Protein AF-A0AAV0XDH0-F1 (afdb_monomer_lite)

Radius of gyration: 26.68 Å; chains: 1; bounding box: 101×40×75 Å

pLDDT: mean 77.99, std 16.06, range [34.03, 97.75]

Secondary structure (DSSP, 8-state):
-----------------------PPPPPPPPP---HHHHHHH-TTEE----SSS-HHHHHHHHHHTTT-SEETTEE--HHHHHHHHTT-HHHHHHHHHHHHHSSS--TT---HHHHHHHHHHHT-EEEEEETTTTTEEEEE----SSEEEEEEETTEEEEES-HHHHTT-SEEETTTTEEESSGGG--------B-TTTSSBPPPTT----EEETTTTEEESSHHHHHHTHHHHHHEEE-TTT--EEES-SSGGG---TTEEE-TTT--EEETTT-----PPPPP-

Organism: NCBI:txid13131

Structure (mmCIF, N/CA/C/O backbone):
data_AF-A0AAV0XDH0-F1
#
_entry.id   AF-A0AAV0XDH0-F1
#
loop_
_atom_site.group_PDB
_atom_site.id
_atom_site.type_symbol
_atom_site.label_atom_id
_atom_site.label_alt_id
_atom_site.label_comp_id
_atom_site.label_asym_id
_atom_site.label_entity_id
_atom_site.label_seq_id
_atom_site.pdbx_PDB_ins_code
_atom_site.Cartn_x
_atom_site.Cartn_y
_atom_site.Cartn_z
_atom_site.occupancy
_atom_site.B_iso_or_equiv
_atom_site.auth_seq_id
_atom_site.auth_comp_id
_atom_site.auth_asym_id
_atom_site.auth_atom_id
_atom_site.pdbx_PDB_model_num
ATOM 1 N N . MET A 1 1 ? 78.993 9.633 46.809 1.00 39.56 1 MET A N 1
ATOM 2 C CA . MET A 1 1 ? 78.523 8.856 45.642 1.00 39.56 1 MET A CA 1
ATOM 3 C C . MET A 1 1 ? 77.200 9.447 45.185 1.00 39.56 1 MET A C 1
ATOM 5 O O . MET A 1 1 ? 76.215 9.326 45.898 1.00 39.56 1 MET A O 1
ATOM 9 N N . ARG A 1 2 ? 77.213 10.213 44.088 1.00 34.03 2 ARG A N 1
ATOM 10 C CA . ARG A 1 2 ? 76.028 10.879 43.530 1.00 34.03 2 ARG A CA 1
ATOM 11 C C . ARG A 1 2 ? 75.462 10.011 42.411 1.00 34.03 2 ARG A C 1
ATOM 13 O O . ARG A 1 2 ? 76.189 9.672 41.485 1.00 34.03 2 ARG A O 1
ATOM 20 N N . PHE A 1 3 ? 74.183 9.677 42.525 1.00 36.38 3 PHE A N 1
ATOM 21 C CA . PHE A 1 3 ? 73.381 9.106 41.452 1.00 36.38 3 PHE A CA 1
ATOM 22 C C . PHE A 1 3 ? 73.213 10.144 40.333 1.00 36.38 3 PHE A C 1
ATOM 24 O O . PHE A 1 3 ? 72.844 11.286 40.608 1.00 36.38 3 PHE A O 1
ATOM 31 N N . GLN A 1 4 ? 73.442 9.746 39.083 1.00 40.94 4 GLN A N 1
ATOM 32 C CA . GLN A 1 4 ? 72.864 10.413 37.918 1.00 40.94 4 GLN A CA 1
ATOM 33 C C . GLN A 1 4 ? 72.043 9.386 37.141 1.00 40.94 4 GLN A C 1
ATOM 35 O O . GLN A 1 4 ? 72.576 8.444 36.562 1.00 40.94 4 GLN A O 1
ATOM 40 N N . ASN A 1 5 ? 70.727 9.583 37.194 1.00 43.72 5 ASN A N 1
ATOM 41 C CA . ASN A 1 5 ? 69.730 8.923 36.365 1.00 43.72 5 ASN A CA 1
ATOM 42 C C . ASN A 1 5 ? 69.920 9.360 34.908 1.00 43.72 5 ASN A C 1
ATOM 44 O O . ASN A 1 5 ? 69.739 10.539 34.604 1.00 43.72 5 ASN A O 1
ATOM 48 N N . SER A 1 6 ? 70.203 8.426 34.002 1.00 45.78 6 SER A N 1
ATOM 49 C CA . SER A 1 6 ? 69.940 8.631 32.578 1.00 45.78 6 SER A CA 1
ATOM 50 C C . SER A 1 6 ? 68.523 8.145 32.260 1.00 45.78 6 SER A C 1
ATOM 52 O O . SER A 1 6 ? 68.215 6.956 32.257 1.00 45.78 6 SER A O 1
ATOM 54 N N . LEU A 1 7 ? 67.633 9.109 32.030 1.00 45.97 7 LEU A N 1
ATOM 55 C CA . LEU A 1 7 ? 66.308 8.906 31.453 1.00 45.97 7 LEU A CA 1
ATOM 56 C C . LEU A 1 7 ? 66.468 8.481 29.988 1.00 45.97 7 LEU A C 1
ATOM 58 O O . LEU A 1 7 ? 66.759 9.313 29.131 1.00 45.97 7 LEU A O 1
ATOM 62 N N . PHE A 1 8 ? 66.257 7.200 29.689 1.00 46.69 8 PHE A N 1
ATOM 63 C CA . PHE A 1 8 ? 65.980 6.759 28.323 1.00 46.69 8 PHE A CA 1
ATOM 64 C C . PHE A 1 8 ? 64.504 7.037 28.021 1.00 46.69 8 PHE A C 1
ATOM 66 O O . PHE A 1 8 ? 63.620 6.268 28.391 1.00 46.69 8 PHE A O 1
ATOM 73 N N . LEU A 1 9 ? 64.233 8.172 27.376 1.00 49.47 9 LEU A N 1
ATOM 74 C CA . LEU A 1 9 ? 62.962 8.418 26.698 1.00 49.47 9 LEU A CA 1
ATOM 75 C C . LEU A 1 9 ? 63.011 7.691 25.346 1.00 49.47 9 LEU A C 1
ATOM 77 O O . LEU A 1 9 ? 63.861 8.044 24.524 1.00 49.47 9 LEU A O 1
ATOM 81 N N . PRO A 1 10 ? 62.148 6.694 25.080 1.00 53.69 10 PRO A N 1
ATOM 82 C CA . PRO A 1 10 ? 62.082 6.100 23.757 1.00 53.69 10 PRO A CA 1
ATOM 83 C C . PRO A 1 10 ? 61.550 7.156 22.789 1.00 53.69 10 PRO A C 1
ATOM 85 O O . PRO A 1 10 ? 60.436 7.665 22.915 1.00 53.69 10 PRO A O 1
ATOM 88 N N . THR A 1 11 ? 62.396 7.521 21.838 1.00 56.41 11 THR A N 1
ATOM 89 C CA . THR A 1 11 ? 62.061 8.385 20.717 1.00 56.41 11 THR A CA 1
ATOM 90 C C . THR A 1 11 ? 61.070 7.612 19.849 1.00 56.41 11 THR A C 1
ATOM 92 O O . THR A 1 11 ? 61.404 6.548 19.334 1.00 56.41 11 THR A O 1
ATOM 95 N N . ILE A 1 12 ? 59.833 8.095 19.717 1.00 62.38 12 ILE A N 1
ATOM 96 C CA . ILE A 1 12 ? 58.839 7.491 18.819 1.00 62.38 12 ILE A CA 1
ATOM 97 C C . ILE A 1 12 ? 59.240 7.878 17.388 1.00 62.38 12 ILE A C 1
ATOM 99 O O . ILE A 1 12 ? 58.697 8.818 16.815 1.00 62.38 12 ILE A O 1
ATOM 103 N N . THR A 1 13 ? 60.267 7.229 16.838 1.00 60.78 13 THR A N 1
ATOM 104 C CA . THR A 1 13 ? 60.806 7.550 15.505 1.00 60.78 13 THR A CA 1
ATOM 105 C C . THR A 1 13 ? 60.025 6.902 14.375 1.00 60.78 13 THR A C 1
ATOM 107 O O . THR A 1 13 ? 60.167 7.322 13.234 1.00 60.78 13 THR A O 1
ATOM 110 N N . GLU A 1 14 ? 59.156 5.935 14.669 1.00 61.59 14 GLU A N 1
ATOM 111 C CA . GLU A 1 14 ? 58.335 5.285 13.653 1.00 61.59 14 GLU A CA 1
ATOM 112 C C . GLU A 1 14 ? 56.911 5.094 14.166 1.00 61.59 14 GLU A C 1
ATOM 114 O O . GLU A 1 14 ? 56.600 4.183 14.930 1.00 61.59 14 GLU A O 1
ATOM 119 N N . THR A 1 15 ? 56.021 5.990 13.740 1.00 55.53 15 THR A N 1
ATOM 120 C CA . THR A 1 15 ? 54.577 5.788 13.865 1.00 55.53 15 THR A CA 1
ATOM 121 C C . THR A 1 15 ? 54.060 5.315 12.517 1.00 55.53 15 THR A C 1
ATOM 123 O O . THR A 1 15 ? 54.090 6.056 11.536 1.00 55.53 15 THR A O 1
ATOM 126 N N . THR A 1 16 ? 53.591 4.071 12.461 1.00 59.06 16 THR A N 1
ATOM 127 C CA . THR A 1 16 ? 52.990 3.516 11.246 1.00 59.06 16 THR A CA 1
ATOM 128 C C . THR A 1 16 ? 51.489 3.788 11.276 1.00 59.06 16 THR A C 1
ATOM 130 O O . THR A 1 16 ? 50.781 3.264 12.134 1.00 59.06 16 THR A O 1
ATOM 133 N N . PHE A 1 17 ? 50.987 4.606 10.352 1.00 54.91 17 PHE A N 1
ATOM 134 C CA . PHE A 1 17 ? 49.551 4.850 10.207 1.00 54.91 17 PHE A CA 1
ATOM 135 C C . PHE A 1 17 ? 48.956 3.852 9.214 1.00 54.91 17 PHE A C 1
ATOM 137 O O . PHE A 1 17 ? 49.324 3.841 8.041 1.00 54.91 17 PHE A O 1
ATOM 144 N N . GLN A 1 18 ? 48.003 3.036 9.663 1.00 52.53 18 GLN A N 1
ATOM 145 C CA . GLN A 1 18 ? 47.165 2.252 8.759 1.00 52.53 18 GLN A CA 1
ATOM 146 C C . GLN A 1 18 ? 45.935 3.073 8.379 1.00 52.53 18 GLN A C 1
ATOM 148 O O . GLN A 1 18 ? 45.015 3.254 9.174 1.00 52.53 18 GLN A O 1
ATOM 153 N N . VAL A 1 19 ? 45.926 3.586 7.150 1.00 52.22 19 VAL A N 1
ATOM 154 C CA . VAL A 1 19 ? 44.781 4.309 6.591 1.00 52.22 19 VAL A CA 1
ATOM 155 C C . VAL A 1 19 ? 43.964 3.341 5.747 1.00 52.22 19 VAL A C 1
ATOM 157 O O . VAL A 1 19 ? 44.393 2.918 4.676 1.00 52.22 19 VAL A O 1
ATOM 160 N N . GLN A 1 20 ? 42.767 3.000 6.219 1.00 48.69 20 GLN A N 1
ATOM 161 C CA . GLN A 1 20 ? 41.808 2.217 5.448 1.00 48.69 20 GLN A CA 1
ATOM 162 C C . GLN A 1 20 ? 40.814 3.157 4.764 1.00 48.69 20 GLN A C 1
ATOM 164 O O . GLN A 1 20 ? 39.951 3.757 5.404 1.00 48.69 20 GLN A O 1
ATOM 169 N N . ILE A 1 21 ? 40.931 3.290 3.444 1.00 49.12 21 ILE A N 1
ATOM 170 C CA . ILE A 1 21 ? 39.983 4.065 2.642 1.00 49.12 21 ILE A CA 1
ATOM 171 C C . ILE A 1 21 ? 38.806 3.153 2.302 1.00 49.12 21 ILE A C 1
ATOM 173 O O . ILE A 1 21 ? 38.932 2.224 1.506 1.00 49.12 21 ILE A O 1
ATOM 177 N N . VAL A 1 22 ? 37.651 3.417 2.908 1.00 42.72 22 VAL A N 1
ATOM 178 C CA . VAL A 1 22 ? 36.411 2.688 2.629 1.00 42.72 22 VAL A CA 1
ATOM 179 C C . VAL A 1 22 ? 35.532 3.560 1.740 1.00 42.72 22 VAL A C 1
ATOM 181 O O . VAL A 1 22 ? 35.192 4.685 2.106 1.00 42.72 22 VAL A O 1
ATOM 184 N N . ASN A 1 23 ? 35.137 3.054 0.571 1.00 41.66 23 ASN A N 1
ATOM 185 C CA . ASN A 1 23 ? 34.110 3.719 -0.223 1.00 41.66 23 ASN A CA 1
ATOM 186 C C . ASN A 1 23 ? 32.776 3.601 0.510 1.00 41.66 23 ASN A C 1
ATOM 188 O O . ASN A 1 23 ? 32.171 2.531 0.565 1.00 41.66 23 ASN A O 1
ATOM 192 N N . ILE A 1 24 ? 32.303 4.718 1.055 1.00 46.69 24 ILE A N 1
ATOM 193 C CA . ILE A 1 24 ? 30.947 4.806 1.582 1.00 46.69 24 ILE A CA 1
ATOM 194 C C . ILE A 1 24 ? 30.004 4.646 0.380 1.00 46.69 24 ILE A C 1
ATOM 196 O O . ILE A 1 24 ? 30.089 5.445 -0.561 1.00 46.69 24 ILE A O 1
ATOM 200 N N . PRO A 1 25 ? 29.119 3.632 0.359 1.00 44.62 25 PRO A N 1
ATOM 201 C CA . PRO A 1 25 ? 28.210 3.440 -0.758 1.00 44.62 25 PRO A CA 1
ATOM 202 C C . PRO A 1 25 ? 27.365 4.703 -0.929 1.00 44.62 25 PRO A C 1
ATOM 204 O O . PRO A 1 25 ? 26.623 5.104 -0.030 1.00 44.62 25 PRO A O 1
ATOM 207 N N . ARG A 1 26 ? 27.473 5.349 -2.096 1.00 44.31 26 ARG A N 1
ATOM 208 C CA . ARG A 1 26 ? 26.588 6.465 -2.440 1.00 44.31 26 ARG A CA 1
ATOM 209 C C . ARG A 1 26 ? 25.152 5.945 -2.447 1.00 44.31 26 ARG A C 1
ATOM 211 O O . ARG A 1 26 ? 24.855 4.920 -3.062 1.00 44.31 26 ARG A O 1
ATOM 218 N N . GLY A 1 27 ? 24.261 6.647 -1.747 1.00 44.25 27 GLY A N 1
ATOM 219 C CA . GLY A 1 27 ? 22.847 6.287 -1.676 1.00 44.25 27 GLY A CA 1
ATOM 220 C C . GLY A 1 27 ? 22.253 6.089 -3.073 1.00 44.25 27 GLY A C 1
ATOM 221 O O . GLY A 1 27 ? 22.392 6.940 -3.948 1.00 44.25 27 GLY A O 1
ATOM 222 N N . SER A 1 28 ? 21.604 4.946 -3.302 1.00 50.69 28 SER A N 1
ATOM 223 C CA . SER A 1 28 ? 21.024 4.625 -4.608 1.00 50.69 28 SER A CA 1
ATOM 224 C C . SER A 1 28 ? 19.721 5.383 -4.856 1.00 50.69 28 SER A C 1
ATOM 226 O O . SER A 1 28 ? 18.923 5.564 -3.933 1.00 50.69 28 SER A O 1
ATOM 228 N N . LYS A 1 29 ? 19.424 5.680 -6.124 1.00 55.97 29 LYS A N 1
ATOM 229 C CA . LYS A 1 29 ? 18.089 6.111 -6.560 1.00 55.97 29 LYS A CA 1
ATOM 230 C C . LYS A 1 29 ? 17.031 5.051 -6.205 1.00 55.97 29 LYS A C 1
ATOM 232 O O . LYS A 1 29 ? 17.317 3.853 -6.209 1.00 55.97 29 LYS A O 1
ATOM 237 N N . GLY A 1 30 ? 15.810 5.481 -5.878 1.00 56.81 30 GLY A N 1
ATOM 238 C CA . GLY A 1 30 ? 14.705 4.563 -5.593 1.00 56.81 30 GLY A CA 1
ATOM 239 C C . GLY A 1 30 ? 14.389 3.670 -6.799 1.00 56.81 30 GLY A C 1
ATOM 240 O O . GLY A 1 30 ? 14.237 4.165 -7.909 1.00 56.81 30 GLY A O 1
ATOM 241 N N . ASN A 1 31 ? 14.278 2.356 -6.594 1.00 59.53 31 ASN A N 1
ATOM 242 C CA . ASN A 1 31 ? 13.872 1.420 -7.651 1.00 59.53 31 ASN A CA 1
ATOM 243 C C . ASN A 1 31 ? 12.349 1.310 -7.730 1.00 59.53 31 ASN A C 1
ATOM 245 O O . ASN A 1 31 ? 11.682 1.439 -6.709 1.00 59.53 31 ASN A O 1
ATOM 249 N N . LYS A 1 32 ? 11.789 0.986 -8.894 1.00 61.44 32 LYS A N 1
ATOM 250 C CA . LYS A 1 32 ? 10.397 0.514 -8.985 1.00 61.44 32 LYS A CA 1
ATOM 251 C C . LYS A 1 32 ? 10.263 -0.866 -8.332 1.00 61.44 32 LYS A C 1
ATOM 253 O O . LYS A 1 32 ? 11.239 -1.609 -8.298 1.00 61.44 32 LYS A O 1
ATOM 258 N N . ILE A 1 33 ? 9.069 -1.204 -7.844 1.00 62.44 33 ILE A N 1
ATOM 259 C CA . ILE A 1 33 ? 8.733 -2.586 -7.467 1.00 62.44 33 ILE A CA 1
ATOM 260 C C . ILE A 1 33 ? 8.620 -3.392 -8.761 1.00 62.44 33 ILE A C 1
ATOM 262 O O . ILE A 1 33 ? 7.718 -3.155 -9.564 1.00 62.44 33 ILE A O 1
ATOM 266 N N . LEU A 1 34 ? 9.584 -4.278 -8.988 1.00 53.28 34 LEU A N 1
ATOM 267 C CA . LEU A 1 34 ? 9.706 -5.119 -10.177 1.00 53.28 34 LEU A CA 1
ATOM 268 C C . LEU A 1 34 ? 9.470 -6.596 -9.849 1.00 53.28 34 LEU A C 1
ATOM 270 O O . LEU A 1 34 ? 8.939 -7.311 -10.694 1.00 53.28 34 LEU A O 1
ATOM 274 N N . ASN A 1 35 ? 9.845 -7.042 -8.648 1.00 56.25 35 ASN 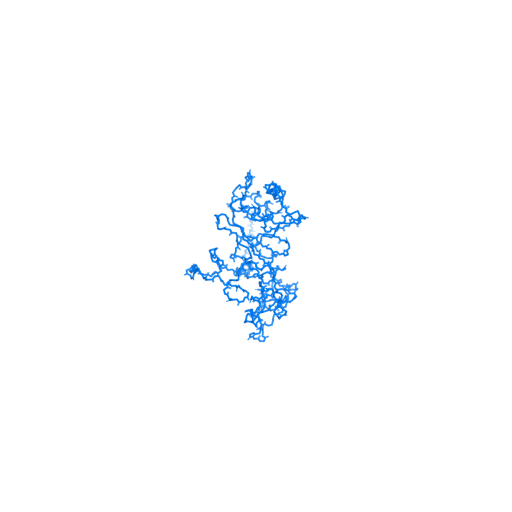A N 1
ATOM 275 C CA . ASN A 1 35 ? 9.579 -8.380 -8.133 1.00 56.25 35 ASN A CA 1
ATOM 276 C C . ASN A 1 35 ? 8.902 -8.261 -6.769 1.00 56.25 35 ASN A C 1
ATOM 278 O O . ASN A 1 35 ? 9.556 -7.991 -5.769 1.00 56.25 35 ASN A O 1
ATOM 282 N N . LEU A 1 36 ? 7.594 -8.494 -6.733 1.00 57.56 36 LEU A N 1
ATOM 283 C CA . LEU A 1 36 ? 6.777 -8.384 -5.530 1.00 57.56 36 LEU A CA 1
ATOM 284 C C . LEU A 1 36 ? 7.331 -9.176 -4.340 1.00 57.56 36 LEU A C 1
ATOM 286 O O . LEU A 1 36 ? 7.456 -8.624 -3.250 1.00 57.56 36 LEU A O 1
ATOM 290 N N . ALA A 1 37 ? 7.698 -10.441 -4.573 1.00 53.88 37 ALA A N 1
ATOM 291 C CA . ALA A 1 37 ? 8.115 -11.380 -3.536 1.00 53.88 37 ALA A CA 1
ATOM 292 C C . ALA A 1 37 ? 9.412 -10.948 -2.839 1.00 53.88 37 ALA A C 1
ATOM 294 O O . ALA A 1 37 ? 9.573 -11.179 -1.649 1.00 53.88 37 ALA A O 1
ATOM 295 N N . ASN A 1 38 ? 10.307 -10.257 -3.549 1.00 56.44 38 ASN A N 1
ATOM 296 C CA . ASN A 1 38 ? 11.582 -9.797 -2.992 1.00 56.44 38 ASN A CA 1
ATOM 297 C C . ASN A 1 38 ? 11.556 -8.306 -2.610 1.00 56.44 38 ASN A C 1
ATOM 299 O O . ASN A 1 38 ? 12.141 -7.889 -1.607 1.00 56.44 38 ASN A O 1
ATOM 303 N N . ASP A 1 39 ? 10.863 -7.478 -3.390 1.00 63.12 39 ASP A N 1
ATOM 304 C CA . ASP A 1 39 ? 10.872 -6.026 -3.228 1.00 63.12 39 ASP A CA 1
ATOM 305 C C . ASP A 1 39 ? 9.997 -5.580 -2.057 1.00 63.12 39 ASP A C 1
ATOM 307 O O . ASP A 1 39 ? 10.362 -4.617 -1.389 1.00 63.12 39 ASP A O 1
ATOM 311 N N . ILE A 1 40 ? 8.912 -6.296 -1.729 1.00 62.44 40 ILE A N 1
ATOM 312 C CA . ILE A 1 40 ? 8.110 -6.029 -0.519 1.00 62.44 40 ILE A CA 1
ATOM 313 C C . ILE A 1 40 ? 8.990 -6.070 0.745 1.00 62.44 40 ILE A C 1
ATOM 315 O O . ILE A 1 40 ? 8.790 -5.283 1.667 1.00 62.44 40 ILE A O 1
ATOM 319 N N . HIS A 1 41 ? 9.979 -6.970 0.800 1.00 62.09 41 HIS A N 1
ATOM 320 C CA . HIS A 1 41 ? 10.852 -7.134 1.970 1.00 62.09 41 HIS A CA 1
ATOM 321 C C . HIS A 1 41 ? 11.934 -6.053 2.066 1.00 62.09 41 HIS A C 1
ATOM 323 O O . HIS A 1 41 ? 12.437 -5.780 3.151 1.00 62.09 41 HIS A O 1
ATOM 329 N N . THR A 1 42 ? 12.282 -5.414 0.949 1.00 64.56 42 THR A N 1
ATOM 330 C CA . THR A 1 42 ? 13.375 -4.430 0.882 1.00 64.56 42 THR A CA 1
ATOM 331 C C . THR A 1 42 ? 12.873 -2.990 0.716 1.00 64.56 42 THR A C 1
ATOM 333 O O . THR A 1 42 ? 13.605 -2.022 0.955 1.00 64.56 42 THR A O 1
ATOM 336 N N . LYS A 1 43 ? 11.599 -2.807 0.350 1.00 75.31 43 LYS A N 1
ATOM 337 C CA . LYS A 1 43 ? 10.950 -1.507 0.175 1.00 75.31 43 LYS A CA 1
ATOM 338 C C . LYS A 1 43 ? 10.638 -0.848 1.510 1.00 75.31 43 LYS A C 1
ATOM 340 O O . LYS A 1 43 ? 9.580 -1.036 2.091 1.00 75.31 43 LYS A O 1
ATOM 345 N N . ARG A 1 44 ? 11.489 0.101 1.903 1.00 83.69 44 ARG A N 1
ATOM 346 C CA . ARG A 1 44 ? 11.229 0.984 3.057 1.00 83.69 44 ARG A CA 1
ATOM 347 C C . ARG A 1 44 ? 9.934 1.799 2.947 1.00 83.69 44 ARG A C 1
ATOM 349 O O . ARG A 1 44 ? 9.484 2.318 3.962 1.00 83.69 44 ARG A O 1
ATOM 356 N N . SER A 1 45 ? 9.379 1.983 1.747 1.00 89.12 45 SER A N 1
ATOM 357 C CA . SER A 1 45 ? 8.113 2.695 1.513 1.00 89.12 45 SER A CA 1
ATOM 358 C C . SER A 1 45 ? 6.871 1.869 1.856 1.00 89.12 45 SER A C 1
ATOM 360 O O . SER A 1 45 ? 5.779 2.427 1.842 1.00 89.12 45 SER A O 1
ATOM 362 N N . ILE A 1 46 ? 7.037 0.574 2.132 1.00 91.12 46 ILE A N 1
ATOM 363 C CA . ILE A 1 46 ? 5.971 -0.321 2.571 1.00 91.12 46 ILE A CA 1
ATOM 364 C C . ILE A 1 46 ? 6.188 -0.627 4.055 1.00 91.12 46 ILE A C 1
ATOM 366 O O . ILE A 1 46 ? 7.313 -0.894 4.480 1.00 91.12 46 ILE A O 1
ATOM 370 N N . ILE A 1 47 ? 5.123 -0.548 4.848 1.00 92.88 47 ILE A N 1
ATOM 371 C CA . ILE A 1 47 ? 5.091 -1.081 6.211 1.00 92.88 47 ILE A CA 1
ATOM 372 C C . ILE A 1 47 ? 4.262 -2.352 6.139 1.00 92.88 47 ILE A C 1
ATOM 374 O O . ILE A 1 47 ? 3.080 -2.293 5.801 1.00 92.88 47 ILE A O 1
ATOM 378 N N . LYS A 1 48 ? 4.905 -3.482 6.423 1.00 92.38 48 LYS A N 1
ATOM 379 C CA . LYS A 1 48 ? 4.235 -4.773 6.400 1.00 92.38 48 LYS A CA 1
ATOM 380 C C . LYS A 1 48 ? 3.304 -4.920 7.587 1.00 92.38 48 LYS A C 1
ATOM 382 O O . LYS A 1 48 ? 3.704 -4.621 8.715 1.00 92.38 48 LYS A O 1
ATOM 387 N N . ILE A 1 49 ? 2.111 -5.423 7.329 1.00 93.81 49 ILE A N 1
ATOM 388 C CA . ILE A 1 49 ? 1.205 -5.887 8.368 1.00 93.81 49 ILE A CA 1
ATOM 389 C C . ILE A 1 49 ? 1.428 -7.384 8.520 1.00 93.81 49 ILE A C 1
ATOM 391 O O . ILE A 1 49 ? 1.312 -8.134 7.561 1.00 93.81 49 ILE A O 1
ATOM 395 N N . ASN A 1 50 ? 1.794 -7.802 9.727 1.00 91.38 50 ASN A N 1
ATOM 396 C CA . ASN A 1 50 ? 1.883 -9.210 10.084 1.00 91.38 50 ASN A CA 1
ATOM 397 C C . ASN A 1 50 ? 0.793 -9.475 11.116 1.00 91.38 50 ASN A C 1
ATOM 399 O O . ASN A 1 50 ? 0.753 -8.809 12.155 1.00 91.38 50 ASN A O 1
ATOM 403 N N . ASN A 1 51 ? -0.093 -10.410 10.815 1.00 90.94 51 ASN A N 1
ATOM 404 C CA . ASN A 1 51 ? -1.222 -10.770 11.652 1.00 90.94 51 ASN A CA 1
ATOM 405 C C . ASN A 1 51 ? -1.674 -12.195 11.319 1.00 90.94 51 ASN A C 1
ATOM 407 O O . ASN A 1 51 ? -1.513 -12.639 10.187 1.00 90.94 51 ASN A O 1
ATOM 411 N N . ASP A 1 52 ? -2.263 -12.866 12.306 1.00 87.81 52 ASP A N 1
ATOM 412 C CA . ASP A 1 52 ? -2.750 -14.248 12.177 1.00 87.81 52 ASP A CA 1
ATOM 413 C C . ASP A 1 52 ? -4.281 -14.315 11.994 1.00 87.81 52 ASP A C 1
ATOM 415 O O . ASP A 1 52 ? -4.857 -15.394 11.904 1.00 87.81 52 ASP A O 1
ATOM 419 N N . ASP A 1 53 ? -4.950 -13.158 11.973 1.00 89.00 53 ASP A N 1
ATOM 420 C CA . ASP A 1 53 ? -6.392 -13.006 11.748 1.00 89.00 53 ASP A CA 1
ATOM 421 C C . ASP A 1 53 ? -6.702 -12.486 10.330 1.00 89.00 53 ASP A C 1
ATOM 423 O O . ASP A 1 53 ? -5.811 -12.088 9.584 1.00 89.00 53 ASP A O 1
ATOM 427 N N . ASN A 1 54 ? -7.978 -12.419 9.946 1.00 87.94 54 ASN A N 1
ATOM 428 C CA . ASN A 1 54 ? -8.395 -11.880 8.640 1.00 87.94 54 ASN A CA 1
ATOM 429 C C . ASN A 1 54 ? -8.470 -10.338 8.606 1.00 87.94 54 ASN A C 1
ATOM 431 O O . ASN A 1 54 ? -9.016 -9.740 7.680 1.00 87.94 54 ASN A O 1
ATOM 435 N N . LEU A 1 55 ? -7.899 -9.658 9.605 1.00 92.62 55 LEU A N 1
ATOM 436 C CA . LEU A 1 55 ? -8.044 -8.214 9.818 1.00 92.62 55 LEU A CA 1
ATOM 437 C C . LEU A 1 55 ? -6.862 -7.400 9.271 1.00 92.62 55 LEU A C 1
ATOM 439 O O . LEU A 1 55 ? -6.601 -6.286 9.730 1.00 92.62 55 LEU A O 1
ATOM 443 N N . CYS A 1 56 ? -6.133 -7.914 8.277 1.00 95.12 56 CYS A N 1
ATOM 444 C CA . CYS A 1 56 ? -4.974 -7.217 7.709 1.00 95.12 56 CYS A CA 1
ATOM 445 C C . CYS A 1 56 ? -5.340 -5.832 7.136 1.00 95.12 56 CYS A C 1
ATOM 447 O O . CYS A 1 56 ? -4.591 -4.874 7.322 1.00 95.12 56 CYS A O 1
ATOM 449 N N . CYS A 1 57 ? -6.517 -5.690 6.516 1.00 95.75 57 CYS A N 1
ATOM 450 C CA . CYS A 1 57 ? -6.999 -4.425 5.955 1.00 95.75 57 CYS A CA 1
ATOM 451 C C . CYS A 1 57 ? -7.258 -3.344 7.025 1.00 95.75 57 CYS A C 1
ATOM 453 O O . CYS A 1 57 ? -6.596 -2.303 6.970 1.00 95.75 57 CYS A O 1
ATOM 455 N N . PRO A 1 58 ? -8.122 -3.556 8.041 1.00 95.94 58 PRO A N 1
ATOM 456 C CA . PRO A 1 58 ? -8.321 -2.559 9.095 1.00 95.94 58 PRO A CA 1
ATOM 457 C C . PRO A 1 58 ? -7.046 -2.303 9.911 1.00 95.94 58 PRO A C 1
ATOM 459 O O . PRO A 1 58 ? -6.784 -1.158 10.283 1.00 95.94 58 PRO A O 1
ATOM 462 N N . ARG A 1 59 ? -6.176 -3.306 10.104 1.00 97.06 59 ARG A N 1
ATOM 463 C CA . ARG A 1 59 ? -4.843 -3.096 10.702 1.00 97.06 59 ARG A CA 1
ATOM 464 C C . ARG A 1 59 ? -3.991 -2.141 9.870 1.00 97.06 59 ARG A C 1
ATOM 466 O O . ARG A 1 59 ? -3.370 -1.232 10.425 1.00 97.06 59 ARG A O 1
ATOM 473 N N . ALA A 1 60 ? -3.965 -2.323 8.550 1.00 97.50 60 ALA A N 1
ATOM 474 C CA . ALA A 1 60 ? -3.248 -1.442 7.638 1.00 97.50 60 ALA A CA 1
ATOM 475 C C . ALA A 1 60 ? -3.801 -0.010 7.698 1.00 97.50 60 ALA A C 1
ATOM 477 O O . ALA A 1 60 ? -3.019 0.935 7.767 1.00 97.50 60 ALA A O 1
ATOM 478 N N . ILE A 1 61 ? -5.126 0.155 7.763 1.00 97.62 61 ILE A N 1
ATOM 479 C CA . ILE A 1 61 ? -5.785 1.463 7.904 1.00 97.62 61 ILE A CA 1
ATOM 480 C C . ILE A 1 61 ? -5.310 2.180 9.175 1.00 97.62 61 ILE A C 1
ATOM 482 O O . ILE A 1 61 ? -4.792 3.295 9.093 1.00 97.62 61 ILE A O 1
ATOM 486 N N . ILE A 1 62 ? -5.379 1.521 10.337 1.00 97.25 62 ILE A N 1
ATOM 487 C CA . ILE A 1 62 ? -4.927 2.096 11.616 1.00 97.25 62 ILE A CA 1
ATOM 488 C C . ILE A 1 62 ? -3.442 2.486 11.567 1.00 97.25 62 ILE A C 1
ATOM 490 O O . ILE A 1 62 ? -3.053 3.574 12.000 1.00 97.25 62 ILE A O 1
ATOM 494 N N . VAL A 1 63 ? -2.584 1.627 11.006 1.00 97.25 63 VAL A N 1
ATOM 495 C CA . VAL A 1 63 ? -1.151 1.928 10.870 1.00 97.25 63 VAL A CA 1
ATOM 496 C C . VAL A 1 63 ? -0.908 3.101 9.915 1.00 97.25 63 VAL A C 1
ATOM 498 O O . VAL A 1 63 ? -0.030 3.926 10.188 1.00 97.25 63 VAL A O 1
ATOM 501 N N . ALA A 1 64 ? -1.671 3.205 8.826 1.00 97.06 64 ALA A N 1
ATOM 502 C CA . ALA A 1 64 ? -1.546 4.269 7.832 1.00 97.06 64 ALA A CA 1
ATOM 503 C C . ALA A 1 64 ? -2.012 5.642 8.339 1.00 97.06 64 ALA A C 1
ATOM 505 O O . ALA A 1 64 ? -1.494 6.655 7.869 1.00 97.06 64 ALA A O 1
ATOM 506 N N . LEU A 1 65 ? -2.930 5.669 9.310 1.00 96.00 65 LEU A N 1
ATOM 507 C CA . LEU A 1 65 ? -3.398 6.880 9.991 1.00 96.00 65 LEU A CA 1
ATOM 508 C C . LEU A 1 65 ? -2.416 7.386 11.058 1.00 96.00 65 LEU A C 1
ATOM 510 O O . LEU A 1 65 ? -2.309 8.589 11.272 1.00 96.00 65 LEU A O 1
ATOM 514 N N . SER A 1 66 ? -1.632 6.493 11.677 1.00 92.81 66 SER A N 1
ATOM 515 C CA . SER A 1 66 ? -0.710 6.846 12.774 1.00 92.81 66 SER A CA 1
ATOM 516 C C . SER A 1 66 ? 0.303 7.980 12.514 1.00 92.81 66 SER A C 1
ATOM 518 O O . SER A 1 66 ? 0.680 8.636 13.479 1.00 92.81 66 SER A O 1
ATOM 520 N N . PRO A 1 67 ? 0.804 8.240 11.286 1.00 88.12 67 PRO A N 1
ATOM 521 C CA . PRO A 1 67 ? 1.650 9.402 11.027 1.00 88.12 67 PRO A CA 1
ATOM 522 C C . PRO A 1 67 ? 0.871 10.684 10.686 1.00 88.12 67 PRO A C 1
ATOM 524 O O . PRO A 1 67 ? 1.517 11.712 10.510 1.00 88.12 67 PRO A O 1
ATOM 527 N N . GLN A 1 68 ? -0.456 10.633 10.523 1.00 87.75 68 GLN A N 1
ATOM 528 C CA . GLN A 1 68 ? -1.272 11.779 10.084 1.00 87.75 68 GLN A CA 1
ATOM 529 C C . GLN A 1 68 ? -1.976 12.492 11.237 1.00 87.75 68 GLN A C 1
ATOM 531 O O . GLN A 1 68 ? -2.324 13.659 11.114 1.00 87.75 68 GLN A O 1
ATOM 536 N N . THR A 1 69 ? -2.169 11.804 12.358 1.00 87.44 69 THR A N 1
ATOM 537 C CA . THR A 1 69 ? -2.866 12.335 13.527 1.00 87.44 69 THR A CA 1
ATOM 538 C C . THR A 1 69 ? -2.238 11.804 14.812 1.00 87.44 69 THR A C 1
ATOM 540 O O . THR A 1 69 ? -1.767 10.666 14.869 1.00 87.44 69 THR A O 1
ATOM 543 N N . ASN A 1 70 ? -2.268 12.628 15.858 1.00 86.75 70 ASN A N 1
ATOM 544 C CA . ASN A 1 70 ? -1.864 12.243 17.210 1.00 86.75 70 ASN A CA 1
ATOM 545 C C . ASN A 1 70 ? -3.012 11.585 17.991 1.00 86.75 70 ASN A C 1
ATOM 547 O O . ASN A 1 70 ? -2.828 11.227 19.148 1.00 86.75 70 ASN A O 1
ATOM 551 N N . ASN A 1 71 ? -4.193 11.429 17.393 1.00 90.00 71 ASN A N 1
ATOM 552 C CA . ASN A 1 71 ? -5.328 10.741 17.994 1.00 90.00 71 ASN A CA 1
ATOM 553 C C . ASN A 1 71 ? -6.030 9.870 16.945 1.00 90.00 71 ASN A C 1
ATOM 555 O O . ASN A 1 71 ? -6.374 10.349 15.865 1.00 90.00 71 ASN A O 1
ATOM 559 N N . ILE A 1 72 ? -6.228 8.592 17.264 1.00 90.50 72 ILE A N 1
ATOM 560 C CA . ILE A 1 72 ? -7.018 7.661 16.453 1.00 90.50 72 ILE A CA 1
ATOM 561 C C . ILE A 1 72 ? -8.068 7.027 17.355 1.00 90.50 72 ILE A C 1
ATOM 563 O O . ILE A 1 72 ? -7.698 6.360 18.320 1.00 90.50 72 ILE A O 1
ATOM 567 N N . LEU A 1 73 ? -9.350 7.169 17.005 1.00 90.38 73 LEU A N 1
ATOM 568 C CA . LEU A 1 73 ? -10.469 6.541 17.726 1.00 90.38 73 LEU A CA 1
ATOM 569 C C . LEU A 1 73 ? -10.420 6.822 19.238 1.00 90.38 73 LEU A C 1
ATOM 571 O O . LEU A 1 73 ? -10.396 5.899 20.062 1.00 90.38 73 LEU A O 1
ATOM 575 N N . ASP A 1 74 ? -10.306 8.109 19.571 1.00 88.19 74 ASP A N 1
ATOM 576 C CA . ASP A 1 74 ? -10.196 8.650 20.931 1.00 88.19 74 ASP A CA 1
ATOM 577 C C . ASP A 1 74 ? -8.977 8.145 21.713 1.00 88.19 74 ASP A C 1
ATOM 579 O O . ASP A 1 74 ? -8.930 8.191 22.942 1.00 88.19 74 ASP A O 1
ATOM 583 N N . HIS A 1 75 ? -7.960 7.652 21.007 1.00 88.44 75 HIS A N 1
ATOM 584 C CA . HIS A 1 75 ? -6.723 7.184 21.606 1.00 88.44 75 HIS A CA 1
ATOM 585 C C . HIS A 1 75 ? -5.557 8.074 21.192 1.00 88.44 75 HIS A C 1
ATOM 587 O O . HIS A 1 75 ? -5.099 8.040 20.049 1.00 88.44 75 HIS A O 1
ATOM 593 N N . GLU A 1 76 ? -5.010 8.813 22.155 1.00 92.81 76 GLU A N 1
ATOM 594 C CA . GLU A 1 76 ? -3.809 9.613 21.938 1.00 92.81 76 GLU A CA 1
ATOM 595 C C . GLU A 1 76 ? -2.590 8.732 21.640 1.00 92.81 76 GLU A C 1
ATOM 597 O O . GLU A 1 76 ? -2.322 7.721 22.311 1.00 92.81 76 GLU A O 1
ATOM 602 N N . LEU A 1 77 ? -1.837 9.139 20.625 1.00 91.44 77 LEU A N 1
ATOM 603 C CA . LEU A 1 77 ? -0.664 8.479 20.088 1.00 91.44 77 LEU A CA 1
ATOM 604 C C . LEU A 1 77 ? 0.562 9.360 20.301 1.00 91.44 77 LEU A C 1
ATOM 606 O O . LEU A 1 77 ? 0.722 10.408 19.685 1.00 91.44 77 LEU A O 1
ATOM 610 N N . ASP A 1 78 ? 1.464 8.878 21.145 1.00 92.38 78 ASP A N 1
ATOM 611 C CA . ASP A 1 78 ? 2.827 9.381 21.233 1.00 92.38 78 ASP A CA 1
ATOM 612 C C . ASP A 1 78 ? 3.754 8.604 20.276 1.00 92.38 78 ASP A C 1
ATOM 614 O O . ASP A 1 78 ? 3.395 7.575 19.690 1.00 92.38 78 ASP A O 1
ATOM 618 N N . SER A 1 79 ? 4.996 9.067 20.146 1.00 91.00 79 SER A N 1
ATOM 619 C CA . SER A 1 79 ? 6.017 8.437 19.301 1.00 91.00 79 SER A CA 1
ATOM 620 C C . SER A 1 79 ? 6.250 6.949 19.608 1.00 91.00 79 SER A C 1
ATOM 622 O O . SER A 1 79 ? 6.535 6.164 18.697 1.00 91.00 79 SER A O 1
ATOM 624 N N . ASN A 1 80 ? 6.129 6.533 20.873 1.00 93.00 80 ASN A N 1
ATOM 625 C CA . ASN A 1 80 ? 6.322 5.145 21.281 1.00 93.00 80 ASN A CA 1
ATOM 626 C C . ASN A 1 80 ? 5.122 4.279 20.872 1.00 93.00 80 ASN A C 1
ATOM 628 O O . ASN A 1 80 ? 5.306 3.213 20.284 1.00 93.00 80 ASN A O 1
ATOM 632 N N . LYS A 1 81 ? 3.896 4.762 21.082 1.00 92.62 81 LYS A N 1
ATOM 633 C CA . LYS A 1 81 ? 2.656 4.121 20.622 1.00 92.62 81 LYS A CA 1
ATOM 634 C C . LYS A 1 81 ? 2.628 3.984 19.101 1.00 92.62 81 LYS A C 1
ATOM 636 O O . LYS A 1 81 ? 2.315 2.907 18.601 1.00 92.62 81 LYS A O 1
ATOM 641 N N . ILE A 1 82 ? 3.057 5.004 18.353 1.00 91.94 82 ILE A N 1
ATOM 642 C CA . ILE A 1 82 ? 3.193 4.930 16.885 1.00 91.94 82 ILE A CA 1
ATOM 643 C C . ILE A 1 82 ? 4.183 3.827 16.481 1.00 91.94 82 ILE A C 1
ATOM 645 O O . ILE A 1 82 ? 3.933 3.066 15.540 1.00 91.94 82 ILE A O 1
ATOM 649 N N . LYS A 1 83 ? 5.314 3.699 17.187 1.00 92.75 83 LYS A N 1
ATOM 650 C CA . LYS A 1 83 ? 6.279 2.616 16.943 1.00 92.75 83 LYS A CA 1
ATOM 651 C C . LYS A 1 83 ? 5.662 1.247 17.242 1.00 92.75 83 LYS A C 1
ATOM 653 O O . LYS A 1 83 ? 5.791 0.336 16.428 1.00 92.75 83 LYS A O 1
ATOM 658 N N . GLN A 1 84 ? 4.960 1.111 18.364 1.00 93.56 84 GLN A N 1
ATOM 659 C CA . GLN A 1 84 ? 4.264 -0.118 18.745 1.00 93.56 84 GLN A CA 1
ATOM 660 C C . GLN A 1 84 ? 3.180 -0.512 17.731 1.00 93.56 84 GLN A C 1
ATOM 662 O O . GLN A 1 84 ? 3.083 -1.690 17.383 1.00 93.56 84 GLN A O 1
ATOM 667 N N . LEU A 1 85 ? 2.432 0.462 17.199 1.00 93.31 85 LEU A N 1
ATOM 668 C CA . LEU A 1 85 ? 1.451 0.256 16.134 1.00 93.31 85 LEU A CA 1
ATOM 669 C C . LEU A 1 85 ? 2.091 -0.325 14.876 1.00 93.31 85 LEU A C 1
ATOM 671 O O . LEU A 1 85 ? 1.620 -1.330 14.351 1.00 93.31 85 LEU A O 1
ATOM 675 N N . LYS A 1 86 ? 3.203 0.258 14.421 1.00 91.69 86 LYS A N 1
ATOM 676 C CA . LYS A 1 86 ? 3.940 -0.222 13.238 1.00 91.69 86 LYS A CA 1
ATOM 677 C C . LYS A 1 86 ? 4.560 -1.606 13.439 1.00 91.69 86 LYS A C 1
ATOM 679 O O . LYS A 1 86 ? 4.782 -2.312 12.465 1.00 91.69 86 LYS A O 1
ATOM 684 N N . MET A 1 87 ? 4.846 -1.989 14.683 1.00 91.25 87 MET A N 1
ATOM 685 C CA . MET A 1 87 ? 5.387 -3.305 15.040 1.00 91.25 87 MET A CA 1
ATOM 686 C C . MET A 1 87 ? 4.312 -4.388 15.226 1.00 91.25 87 MET A C 1
ATOM 688 O O . MET A 1 87 ? 4.672 -5.518 15.545 1.00 91.25 87 MET A O 1
ATOM 692 N N . GLY A 1 88 ? 3.021 -4.067 15.092 1.00 92.81 88 GLY A N 1
ATOM 693 C CA . GLY A 1 88 ? 1.943 -5.042 15.301 1.00 92.81 88 GLY A CA 1
ATOM 694 C C . GLY A 1 88 ? 1.725 -5.430 16.765 1.00 92.81 88 GLY A C 1
ATOM 695 O O . GLY A 1 88 ? 1.284 -6.537 17.057 1.00 92.81 88 GLY A O 1
ATOM 696 N N . ARG A 1 89 ? 2.060 -4.547 17.716 1.00 94.44 89 ARG A N 1
ATOM 697 C CA . ARG A 1 89 ? 1.828 -4.799 19.151 1.00 94.44 89 ARG A CA 1
ATOM 698 C C . ARG A 1 89 ? 0.338 -4.710 19.503 1.00 94.44 89 ARG A C 1
ATOM 700 O O . ARG A 1 89 ? -0.478 -4.304 18.681 1.00 94.44 89 ARG A O 1
ATOM 707 N N . LYS A 1 90 ? -0.003 -5.037 20.756 1.00 94.31 90 LYS A N 1
ATOM 708 C CA . LYS A 1 90 ? -1.385 -5.098 21.272 1.00 94.31 90 LYS A CA 1
ATOM 709 C C . LYS A 1 90 ? -2.240 -3.878 20.894 1.00 94.31 90 LYS A C 1
ATOM 711 O O . LYS A 1 90 ? -3.339 -4.063 20.392 1.00 94.31 90 LYS A O 1
ATOM 716 N N . ILE A 1 91 ? -1.692 -2.665 21.00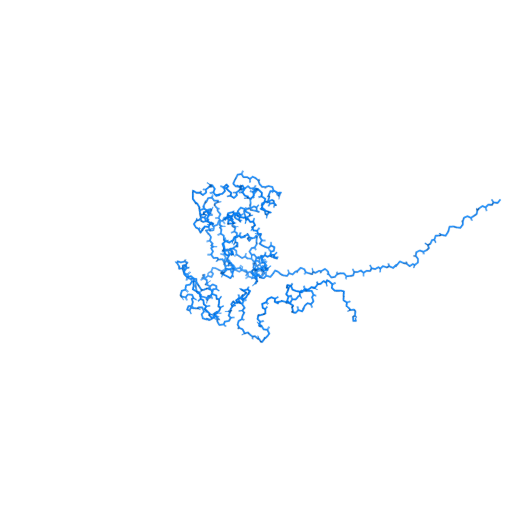5 1.00 94.56 91 ILE A N 1
ATOM 717 C CA . ILE A 1 91 ? -2.372 -1.416 20.616 1.00 94.56 91 ILE A CA 1
ATOM 718 C C . ILE A 1 91 ? -2.909 -1.430 19.172 1.00 94.56 91 ILE A C 1
ATOM 720 O O . ILE A 1 91 ? -3.979 -0.890 18.913 1.00 94.56 91 ILE A O 1
ATOM 724 N N . GLN A 1 92 ? -2.214 -2.087 18.234 1.00 96.06 92 GLN A N 1
ATOM 725 C CA . GLN A 1 92 ? -2.695 -2.235 16.859 1.00 96.06 92 GLN A CA 1
ATOM 726 C C . GLN A 1 92 ? -3.962 -3.083 16.818 1.00 96.06 92 GLN A C 1
ATOM 728 O O . GLN A 1 92 ? -4.929 -2.689 16.172 1.00 96.06 92 GLN A O 1
ATOM 733 N N . LYS A 1 93 ? -3.974 -4.220 17.524 1.00 94.75 93 LYS A N 1
ATOM 734 C CA . LYS A 1 93 ? -5.147 -5.095 17.606 1.00 94.75 93 LYS A CA 1
ATOM 735 C C . LYS A 1 93 ? -6.311 -4.376 18.289 1.00 94.75 93 LYS A C 1
ATOM 737 O O . LYS A 1 93 ? -7.408 -4.383 17.748 1.00 94.75 93 LYS A O 1
ATOM 742 N N . ASP A 1 94 ? -6.061 -3.703 19.408 1.00 94.88 94 ASP A N 1
ATOM 743 C CA . ASP A 1 94 ? -7.103 -3.023 20.184 1.00 94.88 94 ASP A CA 1
ATOM 744 C C . ASP A 1 94 ? -7.783 -1.906 19.367 1.00 94.88 94 ASP A C 1
ATOM 746 O O . ASP A 1 94 ? -9.010 -1.848 19.303 1.00 94.88 94 ASP A O 1
ATOM 750 N N . LEU A 1 95 ? -7.010 -1.058 18.674 1.00 96.00 95 LEU A N 1
ATOM 751 C CA . LEU A 1 95 ? -7.569 -0.018 17.797 1.00 96.00 95 LEU A CA 1
ATOM 752 C C . LEU A 1 95 ? -8.255 -0.593 16.551 1.00 96.00 95 LEU A C 1
ATOM 754 O O . LEU A 1 95 ? -9.266 -0.056 16.111 1.00 96.00 95 LEU A O 1
ATOM 758 N N . THR A 1 96 ? -7.739 -1.695 16.002 1.00 95.12 96 THR A N 1
ATOM 759 C CA . THR A 1 96 ? -8.377 -2.400 14.878 1.00 95.12 96 THR A CA 1
ATOM 760 C C . THR A 1 96 ? -9.753 -2.920 15.283 1.00 95.12 96 THR A C 1
ATOM 762 O O . THR A 1 96 ? -10.716 -2.717 14.553 1.00 95.12 96 THR A O 1
ATOM 765 N N . LEU A 1 97 ? -9.867 -3.550 16.454 1.00 93.75 97 LEU A N 1
ATOM 766 C CA . LEU A 1 97 ? -11.144 -4.051 16.960 1.00 93.75 97 LEU A CA 1
ATOM 767 C C . LEU A 1 97 ? -12.120 -2.909 17.247 1.00 93.75 97 LEU A C 1
ATOM 769 O O . LEU A 1 97 ? -13.290 -3.022 16.901 1.00 93.75 97 LEU A O 1
ATOM 773 N N . LYS A 1 98 ? -11.646 -1.783 17.798 1.00 95.12 98 LYS A N 1
ATOM 774 C CA . LYS A 1 98 ? -12.478 -0.579 17.942 1.00 95.12 98 LYS A CA 1
ATOM 775 C C . LYS A 1 98 ? -13.023 -0.098 16.599 1.00 95.12 98 LYS A C 1
ATOM 777 O O . LYS A 1 98 ? -14.217 0.152 16.509 1.00 95.12 98 LYS A O 1
ATOM 782 N N . LEU A 1 99 ? -12.179 -0.018 15.566 1.00 95.12 99 LEU A N 1
ATOM 783 C CA . LEU A 1 99 ? -12.620 0.351 14.218 1.00 95.12 99 LEU A CA 1
ATOM 784 C C . LEU A 1 99 ? -13.682 -0.617 13.692 1.00 95.12 99 LEU A C 1
ATOM 786 O O . LEU A 1 99 ? -14.710 -0.186 13.184 1.00 95.12 99 LEU A O 1
ATOM 790 N N . CYS A 1 100 ? -13.443 -1.920 13.838 1.00 93.44 100 CYS A N 1
ATOM 791 C CA . CYS A 1 100 ? -14.371 -2.948 13.377 1.00 93.44 100 CYS A CA 1
ATOM 792 C C . CYS A 1 100 ? -15.711 -2.878 14.122 1.00 93.44 100 CYS A C 1
ATOM 794 O O . CYS A 1 100 ? -16.748 -2.999 13.492 1.00 93.44 100 CYS A O 1
ATOM 796 N N . ASN A 1 101 ? -15.711 -2.595 15.426 1.00 92.12 101 ASN A N 1
ATOM 797 C CA . ASN A 1 101 ? -16.938 -2.439 16.214 1.00 92.12 101 ASN A CA 1
ATOM 798 C C . ASN A 1 101 ? -17.756 -1.193 15.832 1.00 92.12 101 ASN A C 1
ATOM 800 O O . ASN A 1 101 ? -18.943 -1.125 16.141 1.00 92.12 101 ASN A O 1
ATOM 804 N N . MET A 1 102 ? -17.135 -0.190 15.203 1.00 92.12 102 MET A N 1
ATOM 805 C CA . MET A 1 102 ? -17.857 0.963 14.654 1.00 92.12 102 MET A CA 1
ATOM 806 C C . MET A 1 102 ? -18.546 0.634 13.326 1.00 92.12 102 MET A C 1
ATOM 808 O O . MET A 1 102 ? -19.480 1.334 12.930 1.00 92.12 102 MET A O 1
ATOM 812 N N . LEU A 1 103 ? -18.103 -0.420 12.635 1.00 88.56 103 LEU A N 1
ATOM 813 C CA . LEU A 1 103 ? -18.813 -0.964 11.485 1.00 88.56 103 LEU A CA 1
ATOM 814 C C . LEU A 1 103 ? -20.007 -1.765 12.009 1.00 88.56 103 LEU A C 1
ATOM 816 O O . LEU A 1 103 ? -19.855 -2.620 12.876 1.00 88.56 103 LEU A O 1
ATOM 820 N N . LYS A 1 104 ? -21.208 -1.476 11.494 1.00 74.25 104 LYS A N 1
ATOM 821 C CA . LYS A 1 104 ? -22.427 -2.207 11.884 1.00 74.25 104 LYS A CA 1
ATOM 822 C C . LYS A 1 104 ? -22.301 -3.697 11.568 1.00 74.25 104 LYS A C 1
ATOM 824 O O . LYS A 1 104 ? -22.639 -4.531 12.395 1.00 74.25 104 LYS A O 1
ATOM 829 N N . GLU A 1 105 ? -21.803 -3.989 10.373 1.00 80.12 105 GLU A N 1
ATOM 830 C CA . GLU A 1 105 ? -21.497 -5.319 9.862 1.00 80.12 105 GLU A CA 1
ATOM 831 C C . GLU A 1 105 ? -20.242 -5.190 8.994 1.00 80.12 105 GLU A C 1
ATOM 833 O O . GLU A 1 105 ? -20.047 -4.164 8.334 1.00 80.12 105 GLU A O 1
ATOM 838 N N . TYR A 1 106 ? -19.387 -6.208 9.021 1.00 83.25 106 TYR A N 1
ATOM 839 C CA . TYR A 1 106 ? -18.258 -6.347 8.108 1.00 83.25 106 TYR A CA 1
ATOM 840 C C . TYR A 1 106 ? -17.990 -7.826 7.848 1.00 83.25 106 TYR A C 1
ATOM 842 O O . TYR A 1 106 ? -18.403 -8.689 8.625 1.00 83.25 106 TYR A O 1
ATOM 850 N N . ASN A 1 107 ? -17.293 -8.135 6.759 1.00 74.06 107 ASN A N 1
ATOM 851 C CA . ASN A 1 107 ? -16.978 -9.520 6.436 1.00 74.06 107 ASN A CA 1
ATOM 852 C C . ASN A 1 107 ? -15.835 -10.065 7.320 1.00 74.06 107 ASN A C 1
ATOM 854 O O . ASN A 1 107 ? -14.693 -9.599 7.249 1.00 74.06 107 ASN A O 1
ATOM 858 N N . GLU A 1 108 ? -16.138 -11.086 8.126 1.00 72.44 108 GLU A N 1
ATOM 859 C CA . GLU A 1 108 ? -15.188 -11.757 9.027 1.00 72.44 108 GLU A CA 1
ATOM 860 C C . GLU A 1 108 ? -14.087 -12.545 8.288 1.00 72.44 108 GLU A C 1
ATOM 862 O O . GLU A 1 108 ? -13.004 -12.781 8.833 1.00 72.44 108 GLU A O 1
ATOM 867 N N . GLU A 1 109 ? -14.314 -12.912 7.024 1.00 74.19 109 GLU A N 1
ATOM 868 C CA . GLU A 1 109 ? -13.300 -13.519 6.150 1.00 74.19 109 GLU A CA 1
ATOM 869 C C . GLU A 1 109 ? -12.311 -12.485 5.583 1.00 74.19 109 GLU A C 1
ATOM 871 O O . GLU A 1 109 ? -11.287 -12.845 4.998 1.00 74.19 109 GLU A O 1
ATOM 876 N N . GLY A 1 110 ? -12.581 -11.194 5.790 1.00 79.12 110 GLY A N 1
ATOM 877 C CA . GLY A 1 110 ? -11.721 -10.083 5.407 1.00 79.12 110 GLY A CA 1
ATOM 878 C C . GLY A 1 110 ? -12.494 -8.950 4.740 1.00 79.12 110 GLY A C 1
ATOM 879 O O . GLY A 1 110 ? -13.506 -9.165 4.078 1.00 79.12 110 GLY A O 1
ATOM 880 N N . PHE A 1 111 ? -11.981 -7.725 4.878 1.00 85.94 111 PHE A N 1
ATOM 881 C CA . PHE A 1 111 ? -12.674 -6.530 4.391 1.00 85.94 111 PHE A CA 1
ATOM 882 C C . PHE A 1 111 ? -12.893 -6.554 2.877 1.00 85.94 111 PHE A C 1
ATOM 884 O O . PHE A 1 111 ? -11.963 -6.688 2.073 1.00 85.94 111 PHE A O 1
ATOM 891 N N . THR A 1 112 ? -14.146 -6.337 2.509 1.00 84.19 112 THR A N 1
ATOM 892 C CA . THR A 1 112 ? -14.611 -6.091 1.152 1.00 84.19 112 THR A CA 1
ATOM 893 C C . THR A 1 112 ? -14.433 -4.620 0.767 1.00 84.19 112 THR A C 1
ATOM 895 O O . THR A 1 112 ? -14.001 -3.778 1.557 1.00 84.19 112 THR A O 1
ATOM 898 N N . LEU A 1 113 ? -14.770 -4.289 -0.482 1.00 82.56 113 LEU A N 1
ATOM 899 C CA . LEU A 1 113 ? -14.791 -2.897 -0.923 1.00 82.56 113 LEU A CA 1
ATOM 900 C C . LEU A 1 113 ? -15.847 -2.070 -0.172 1.00 82.56 113 LEU A C 1
ATOM 902 O O . LEU A 1 113 ? -15.599 -0.902 0.114 1.00 82.56 113 LEU A O 1
ATOM 906 N N . ASP A 1 114 ? -16.983 -2.677 0.166 1.00 83.38 114 ASP A N 1
ATOM 907 C CA . ASP A 1 114 ? -18.074 -1.998 0.866 1.00 83.38 114 ASP A CA 1
ATOM 908 C C . ASP A 1 114 ? -17.658 -1.671 2.310 1.00 83.38 114 ASP A C 1
ATOM 910 O O . ASP A 1 114 ? -17.895 -0.562 2.789 1.00 83.38 114 ASP A O 1
ATOM 914 N N . ASP A 1 115 ? -16.922 -2.577 2.964 1.00 88.31 115 ASP A N 1
ATOM 915 C CA . ASP A 1 115 ? -16.325 -2.332 4.284 1.00 88.31 115 ASP A CA 1
ATOM 916 C C . ASP A 1 115 ? -15.351 -1.148 4.244 1.00 88.31 115 ASP A C 1
ATOM 918 O O . ASP A 1 115 ? -15.399 -0.259 5.095 1.00 88.31 115 ASP A O 1
ATOM 922 N N . ILE A 1 116 ? -14.498 -1.090 3.214 1.00 93.00 116 ILE A N 1
ATOM 923 C CA . ILE A 1 116 ? -13.553 0.015 3.000 1.00 93.00 116 ILE A CA 1
ATOM 924 C C . ILE A 1 116 ? -14.301 1.345 2.822 1.00 93.00 116 ILE A C 1
ATOM 926 O O . ILE A 1 116 ? -13.941 2.330 3.465 1.00 93.00 116 ILE A O 1
ATOM 930 N N . GLN A 1 117 ? -15.363 1.372 2.014 1.00 91.12 117 GLN A N 1
ATOM 931 C CA . GLN A 1 117 ? -16.194 2.565 1.816 1.00 91.12 117 GLN A CA 1
ATOM 932 C C . GLN A 1 117 ? -16.907 3.009 3.098 1.00 91.12 117 GLN A C 1
ATOM 934 O O . GLN A 1 117 ? -17.071 4.204 3.347 1.00 91.12 117 GLN A O 1
ATOM 939 N N . ASN A 1 118 ? -17.339 2.063 3.929 1.00 92.69 118 ASN A N 1
ATOM 940 C CA . ASN A 1 118 ? -17.940 2.376 5.220 1.00 92.69 118 ASN A CA 1
ATOM 941 C C . ASN A 1 118 ? -16.910 2.979 6.181 1.00 92.69 118 ASN A C 1
ATOM 943 O O . ASN A 1 118 ? -17.215 3.966 6.849 1.00 92.69 118 ASN A O 1
ATOM 947 N N . VAL A 1 119 ? -15.675 2.465 6.195 1.00 95.69 119 VAL A N 1
ATOM 948 C CA . VAL A 1 119 ? -14.581 3.075 6.964 1.00 95.69 119 VAL A CA 1
ATOM 949 C C . VAL A 1 119 ? -14.281 4.497 6.491 1.00 95.69 119 VAL A C 1
ATOM 951 O O . VAL A 1 119 ? -14.116 5.379 7.331 1.00 95.69 119 VAL A O 1
ATOM 954 N N . GLU A 1 120 ? -14.243 4.747 5.179 1.00 96.06 120 GLU A N 1
ATOM 955 C CA . GLU A 1 120 ? -14.039 6.098 4.631 1.00 96.06 120 GLU A CA 1
ATOM 956 C C . GLU A 1 120 ? -15.074 7.092 5.154 1.00 96.06 120 GLU A C 1
ATOM 958 O O . GLU A 1 120 ? -14.715 8.201 5.545 1.00 96.06 120 GLU A O 1
ATOM 963 N N . LYS A 1 121 ? -16.344 6.680 5.221 1.00 94.75 121 LYS A N 1
ATOM 964 C CA . LYS A 1 121 ? -17.435 7.508 5.753 1.00 94.75 121 LYS A CA 1
ATOM 965 C C . LYS A 1 121 ? -17.315 7.737 7.258 1.00 94.75 121 LYS A C 1
ATOM 967 O O . LYS A 1 121 ? -17.537 8.852 7.711 1.00 94.75 121 LYS A O 1
ATOM 972 N N . ILE A 1 122 ? -16.989 6.696 8.027 1.00 94.94 122 ILE A N 1
ATOM 973 C CA . ILE A 1 122 ? -16.897 6.773 9.495 1.00 94.94 122 ILE A CA 1
ATOM 974 C C . ILE A 1 122 ? -15.720 7.646 9.936 1.00 94.94 122 ILE A C 1
ATOM 976 O O . ILE A 1 122 ? -15.847 8.401 10.895 1.00 94.94 122 ILE A O 1
ATOM 980 N N . LEU A 1 123 ? -14.576 7.525 9.260 1.00 94.69 123 LEU A N 1
ATOM 981 C CA . LEU A 1 123 ? -13.350 8.238 9.624 1.00 94.69 123 LEU A CA 1
ATOM 982 C C . LEU A 1 123 ? -13.160 9.558 8.866 1.00 94.69 123 LEU A C 1
ATOM 984 O O . LEU A 1 123 ? -12.217 10.283 9.169 1.00 94.69 123 LEU A O 1
ATOM 988 N N . ASP A 1 124 ? -14.017 9.849 7.887 1.00 95.62 124 ASP A N 1
ATOM 989 C CA . ASP A 1 124 ? -13.911 10.994 6.976 1.00 95.62 124 ASP A CA 1
ATOM 990 C C . ASP A 1 124 ? -12.542 11.086 6.264 1.00 95.62 124 ASP A C 1
ATOM 992 O O . ASP A 1 124 ? -11.875 12.121 6.232 1.00 95.62 124 ASP A O 1
ATOM 996 N N . ILE A 1 125 ? -12.099 9.965 5.686 1.00 96.50 125 ILE A N 1
ATOM 997 C CA . ILE A 1 125 ? -10.789 9.832 5.023 1.00 96.50 125 ILE A CA 1
ATOM 998 C C . ILE A 1 125 ? -10.918 9.320 3.588 1.00 96.50 125 ILE A C 1
ATOM 1000 O O . ILE A 1 125 ? -11.922 8.722 3.217 1.00 96.50 125 ILE A O 1
ATOM 1004 N N . GLN A 1 126 ? -9.859 9.494 2.796 1.00 97.00 126 GLN A N 1
ATOM 1005 C CA . GLN A 1 126 ? -9.709 8.870 1.482 1.00 97.00 126 GLN A CA 1
ATOM 1006 C C . GLN A 1 126 ? -8.771 7.666 1.569 1.00 97.00 126 GLN A C 1
ATOM 1008 O O . GLN A 1 126 ? -7.598 7.798 1.938 1.00 97.00 126 GLN A O 1
ATOM 1013 N N . ILE A 1 127 ? -9.244 6.500 1.140 1.00 97.75 127 ILE A N 1
ATOM 1014 C CA . ILE A 1 127 ? -8.459 5.276 1.014 1.00 97.75 127 ILE A CA 1
ATOM 1015 C C . ILE A 1 127 ? -8.114 5.049 -0.460 1.00 97.75 127 ILE A C 1
ATOM 1017 O O . ILE A 1 127 ? -8.950 5.059 -1.362 1.00 97.75 127 ILE A O 1
ATOM 1021 N N . ASN A 1 128 ? -6.830 4.821 -0.720 1.00 96.75 128 ASN A N 1
ATOM 1022 C CA . ASN A 1 128 ? -6.294 4.540 -2.045 1.00 96.75 128 ASN A CA 1
ATOM 1023 C C . ASN A 1 128 ? -5.655 3.150 -2.048 1.00 96.75 128 ASN A C 1
ATOM 1025 O O . ASN A 1 128 ? -4.759 2.888 -1.247 1.00 96.75 128 ASN A O 1
ATOM 1029 N N . ILE A 1 129 ? -6.063 2.260 -2.956 1.00 93.06 129 ILE A N 1
ATOM 1030 C CA . ILE A 1 129 ? -5.560 0.877 -2.983 1.00 93.06 129 ILE A CA 1
ATOM 1031 C C . ILE A 1 129 ? -4.752 0.642 -4.247 1.00 93.06 129 ILE A C 1
ATOM 1033 O O . ILE A 1 129 ? -5.269 0.685 -5.366 1.00 93.06 129 ILE A O 1
ATOM 1037 N N . VAL A 1 130 ? -3.476 0.333 -4.056 1.00 88.69 130 VAL A N 1
ATOM 1038 C CA . VAL A 1 130 ? -2.593 -0.156 -5.110 1.00 88.69 130 VAL A CA 1
ATOM 1039 C C . VAL A 1 130 ? -2.556 -1.678 -5.052 1.00 88.69 130 VAL A C 1
ATOM 1041 O O . VAL A 1 130 ? -2.389 -2.245 -3.980 1.00 88.69 130 VAL A O 1
ATOM 1044 N N . CYS A 1 131 ? -2.695 -2.357 -6.190 1.00 81.19 131 CYS A N 1
ATOM 1045 C CA . CYS A 1 131 ? -2.797 -3.819 -6.238 1.00 81.19 131 CYS A CA 1
ATOM 1046 C C . CYS A 1 131 ? -1.663 -4.443 -7.046 1.00 81.19 131 CYS A C 1
ATOM 1048 O O . CYS A 1 131 ? -1.407 -4.055 -8.191 1.00 81.19 131 CYS A O 1
ATOM 1050 N N . ALA A 1 132 ? -1.003 -5.435 -6.453 1.00 78.50 132 ALA A N 1
ATOM 1051 C CA . ALA A 1 132 ? 0.130 -6.118 -7.051 1.00 78.50 132 ALA A CA 1
ATOM 1052 C C . ALA A 1 132 ? -0.248 -6.881 -8.333 1.00 78.50 132 ALA A C 1
ATOM 1054 O O . ALA A 1 132 ? 0.428 -6.757 -9.358 1.00 78.50 132 ALA A O 1
ATOM 1055 N N . GLU A 1 133 ? -1.380 -7.588 -8.328 1.00 74.62 133 GLU A N 1
ATOM 1056 C CA . GLU A 1 133 ? -1.909 -8.340 -9.476 1.00 74.62 133 GLU A CA 1
ATOM 1057 C C . GLU A 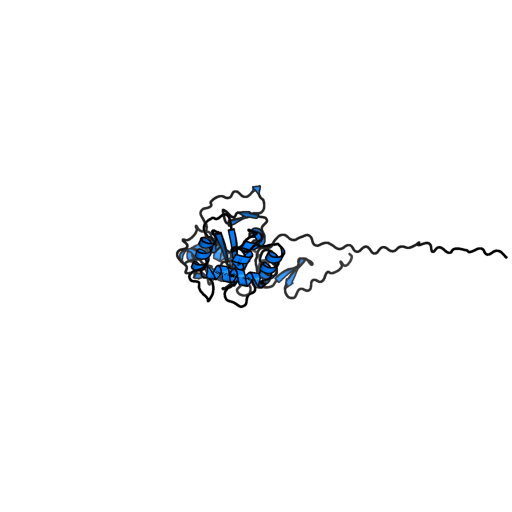1 133 ? -2.283 -7.427 -10.642 1.00 74.62 133 GLU A C 1
ATOM 1059 O O . GLU A 1 133 ? -2.242 -7.836 -11.802 1.00 74.62 133 GLU A O 1
ATOM 1064 N N . SER A 1 134 ? -2.610 -6.172 -10.330 1.00 66.12 134 SER A N 1
ATOM 1065 C CA . SER A 1 134 ? -2.945 -5.133 -11.303 1.00 66.12 134 SER A CA 1
ATOM 1066 C C . SER A 1 134 ? -1.724 -4.280 -11.656 1.00 66.12 134 SER A C 1
ATOM 1068 O O . SER A 1 134 ? -1.857 -3.114 -12.008 1.00 66.12 134 SER A O 1
ATOM 1070 N N . LEU A 1 135 ? -0.519 -4.857 -11.578 1.00 67.06 135 LEU A N 1
ATOM 1071 C CA . LEU A 1 135 ? 0.751 -4.224 -11.960 1.00 67.06 135 LEU A CA 1
ATOM 1072 C C . LEU A 1 135 ? 1.093 -2.994 -11.125 1.00 67.06 135 LEU A C 1
ATOM 1074 O O . LEU A 1 135 ? 1.633 -2.013 -11.641 1.00 67.06 135 LEU A O 1
ATOM 1078 N N . ASN A 1 136 ? 0.768 -3.047 -9.835 1.00 79.94 136 ASN A N 1
ATOM 1079 C CA . ASN A 1 136 ? 0.891 -1.913 -8.930 1.00 79.94 136 ASN A CA 1
ATOM 1080 C C . ASN A 1 136 ? 0.099 -0.695 -9.427 1.00 79.94 136 ASN A C 1
ATOM 1082 O O . ASN A 1 136 ? 0.501 0.444 -9.196 1.00 79.94 136 ASN A O 1
ATOM 1086 N N . ALA A 1 137 ? -1.009 -0.921 -10.138 1.00 74.19 137 ALA A N 1
ATOM 1087 C CA . ALA A 1 137 ? -1.954 0.134 -10.457 1.00 74.19 137 ALA A CA 1
ATOM 1088 C C . ALA A 1 137 ? -2.774 0.493 -9.217 1.00 74.19 137 ALA A C 1
ATOM 1090 O O . ALA A 1 137 ? -3.093 -0.364 -8.391 1.00 74.19 137 ALA A O 1
ATOM 1091 N N . LEU A 1 138 ? -3.136 1.771 -9.132 1.00 81.44 138 LEU A N 1
ATOM 1092 C CA . LEU A 1 138 ? -4.186 2.253 -8.248 1.00 81.44 138 LEU A CA 1
ATOM 1093 C C . LEU A 1 138 ? -5.519 1.700 -8.771 1.00 81.44 138 LEU A C 1
ATOM 1095 O O . LEU A 1 138 ? -5.965 2.113 -9.838 1.00 81.44 138 LEU A O 1
ATOM 1099 N N . ILE A 1 139 ? -6.085 0.715 -8.074 1.00 82.25 139 ILE A N 1
ATOM 1100 C CA . ILE A 1 139 ? -7.324 0.022 -8.469 1.00 82.25 139 ILE A CA 1
ATOM 1101 C C . ILE A 1 139 ? -8.563 0.572 -7.769 1.00 82.25 139 ILE A C 1
ATOM 1103 O O . ILE A 1 139 ? -9.675 0.311 -8.212 1.00 82.25 139 ILE A O 1
ATOM 1107 N N . TYR A 1 140 ? -8.361 1.301 -6.676 1.00 88.12 140 TYR A N 1
ATOM 1108 C CA . TYR A 1 140 ? -9.404 1.988 -5.937 1.00 88.12 140 TYR A CA 1
ATOM 1109 C C . TYR A 1 140 ? -8.879 3.342 -5.486 1.00 88.12 140 TYR A C 1
ATOM 1111 O O . TYR A 1 140 ? -7.736 3.444 -5.027 1.00 88.12 140 TYR A O 1
ATOM 1119 N N . LYS A 1 141 ? -9.726 4.354 -5.620 1.00 90.75 141 LYS A N 1
ATOM 1120 C CA . LYS A 1 141 ? -9.503 5.711 -5.144 1.00 90.75 141 LYS A CA 1
ATOM 1121 C C . LYS A 1 141 ? -10.832 6.191 -4.583 1.00 90.75 141 LYS A C 1
ATOM 1123 O O . LYS A 1 141 ? -11.769 6.352 -5.361 1.00 90.75 141 LYS A O 1
ATOM 1128 N N . GLY A 1 142 ? -10.897 6.377 -3.269 1.00 90.62 142 GLY A N 1
ATOM 1129 C CA . GLY A 1 142 ? -12.047 7.006 -2.633 1.00 90.62 142 GLY A CA 1
ATOM 1130 C C . GLY A 1 142 ? -12.210 8.468 -3.032 1.00 90.62 142 GLY A C 1
ATOM 1131 O O . GLY A 1 142 ? -11.387 9.031 -3.767 1.00 90.62 142 GLY A O 1
ATOM 1132 N N . ASP A 1 143 ? -13.248 9.099 -2.500 1.00 91.38 143 ASP A N 1
ATOM 1133 C CA . ASP A 1 143 ? -13.502 10.523 -2.705 1.00 91.38 143 ASP A CA 1
ATOM 1134 C C . ASP A 1 143 ? -12.373 11.384 -2.128 1.00 91.38 143 ASP A C 1
ATOM 1136 O O . ASP A 1 143 ? -11.677 10.989 -1.195 1.00 91.38 143 ASP A O 1
ATOM 1140 N N . ASP A 1 144 ? -12.143 12.561 -2.710 1.00 91.62 144 ASP A N 1
ATOM 1141 C CA . ASP A 1 144 ? -11.073 13.445 -2.244 1.00 91.62 144 ASP A CA 1
ATOM 1142 C C . ASP A 1 144 ? -11.381 13.962 -0.830 1.00 91.62 144 ASP A C 1
ATOM 1144 O O . ASP A 1 144 ? -12.417 14.582 -0.587 1.00 91.62 144 ASP A O 1
ATOM 1148 N N . LYS A 1 145 ? -10.462 13.689 0.099 1.00 93.75 145 LYS A N 1
ATOM 1149 C CA . LYS A 1 145 ? -10.518 14.097 1.508 1.00 93.75 145 LYS A CA 1
ATOM 1150 C C . LYS A 1 145 ? -9.178 14.669 1.939 1.00 93.75 145 LYS A C 1
ATOM 1152 O O . LYS A 1 145 ? -8.159 14.445 1.282 1.00 93.75 145 LYS A O 1
ATOM 1157 N N . GLU A 1 146 ? -9.167 15.408 3.043 1.00 93.12 146 GLU A N 1
ATOM 1158 C CA . GLU A 1 146 ? -7.935 15.975 3.598 1.00 93.12 146 GLU A CA 1
ATOM 1159 C C . GLU A 1 146 ? -6.949 14.868 4.000 1.00 93.12 146 GLU A C 1
ATOM 1161 O O . GLU A 1 146 ? -5.814 14.836 3.520 1.00 93.12 146 GLU A O 1
ATOM 1166 N N . THR A 1 147 ? -7.422 13.905 4.793 1.00 94.94 147 THR A N 1
ATOM 1167 C CA . THR A 1 147 ? -6.649 12.736 5.227 1.00 94.94 147 THR A CA 1
ATOM 1168 C C . THR A 1 147 ? -6.670 11.663 4.142 1.00 94.94 147 THR A C 1
ATOM 1170 O O . THR A 1 147 ? -7.721 11.105 3.824 1.00 94.94 147 THR A O 1
ATOM 1173 N N . LYS A 1 148 ? -5.500 11.347 3.578 1.00 95.75 148 LYS A N 1
ATOM 1174 C CA . LYS A 1 148 ? -5.348 10.372 2.486 1.00 95.75 148 LYS A CA 1
ATOM 1175 C C . LYS A 1 148 ? -4.425 9.240 2.901 1.00 95.75 148 LYS A C 1
ATOM 1177 O O . LYS A 1 148 ? -3.254 9.476 3.192 1.00 95.75 148 LYS A O 1
ATOM 1182 N N . ILE A 1 149 ? -4.898 8.000 2.857 1.00 97.44 149 ILE A N 1
ATOM 1183 C CA . ILE A 1 149 ? -4.065 6.823 3.123 1.00 97.44 149 ILE A CA 1
ATOM 1184 C C . ILE A 1 149 ? -3.914 5.950 1.881 1.00 97.44 149 ILE A C 1
ATOM 1186 O O . ILE A 1 149 ? -4.774 5.925 1.000 1.00 97.44 149 ILE A O 1
ATOM 1190 N N . TYR A 1 150 ? -2.800 5.222 1.814 1.00 97.50 150 TYR A N 1
ATOM 1191 C CA . TYR A 1 150 ? -2.466 4.355 0.690 1.00 97.50 150 TYR A CA 1
ATOM 1192 C C . TYR A 1 150 ? -2.172 2.945 1.191 1.00 97.50 150 TYR A C 1
ATOM 1194 O O . TYR A 1 150 ? -1.273 2.737 2.009 1.00 97.50 150 TYR A O 1
ATOM 1202 N N . LEU A 1 151 ? -2.915 1.973 0.675 1.00 97.06 151 LEU A N 1
ATOM 1203 C CA . LEU A 1 151 ? -2.780 0.562 1.006 1.00 97.06 151 LEU A CA 1
ATOM 1204 C C . LEU A 1 151 ? -2.224 -0.208 -0.188 1.00 97.06 151 LEU A C 1
ATOM 1206 O O . LEU A 1 151 ? -2.476 0.130 -1.349 1.00 97.06 151 LEU A O 1
ATOM 1210 N N . TYR A 1 152 ? -1.478 -1.264 0.107 1.00 94.00 152 TYR A N 1
ATOM 1211 C CA . TYR A 1 152 ? -0.955 -2.183 -0.883 1.00 94.00 152 TYR A CA 1
ATOM 1212 C C . TYR A 1 152 ? -1.600 -3.553 -0.747 1.00 94.00 152 TYR A C 1
ATOM 1214 O O . TYR A 1 152 ? -1.409 -4.222 0.261 1.00 94.00 152 TYR A O 1
ATOM 1222 N N . LYS A 1 153 ? -2.342 -3.968 -1.771 1.00 88.69 153 LYS A N 1
ATOM 1223 C CA . LYS A 1 153 ? -3.026 -5.258 -1.824 1.00 88.69 153 LYS A CA 1
ATOM 1224 C C . LYS A 1 153 ? -2.194 -6.285 -2.587 1.00 88.69 153 LYS A C 1
ATOM 1226 O O . LYS A 1 153 ? -1.795 -6.029 -3.728 1.00 88.69 153 LYS A O 1
ATOM 1231 N N . ASN A 1 154 ? -1.993 -7.446 -1.973 1.00 85.88 154 ASN A N 1
ATOM 1232 C CA . ASN A 1 154 ? -1.384 -8.632 -2.572 1.00 85.88 154 ASN A CA 1
ATOM 1233 C C . ASN A 1 154 ? -2.172 -9.875 -2.135 1.00 85.88 154 ASN A C 1
ATOM 1235 O O . ASN A 1 154 ? -2.224 -10.197 -0.951 1.00 85.88 154 ASN A O 1
ATOM 1239 N N . GLY A 1 155 ? -2.819 -10.560 -3.070 1.00 83.06 155 GLY A N 1
ATOM 1240 C CA . GLY A 1 155 ? -3.825 -11.570 -2.771 1.00 83.06 155 GLY A CA 1
ATOM 1241 C C . GLY A 1 155 ? -4.935 -10.951 -1.928 1.00 83.06 155 GLY A C 1
ATOM 1242 O O . GLY A 1 155 ? -5.456 -9.892 -2.279 1.00 83.06 155 GLY A O 1
ATOM 1243 N N . ASN A 1 156 ? -5.256 -11.567 -0.794 1.00 83.50 156 ASN A N 1
ATOM 1244 C CA . ASN A 1 156 ? -6.203 -11.026 0.189 1.00 83.50 156 ASN A CA 1
ATOM 1245 C C . ASN A 1 156 ? -5.524 -10.207 1.300 1.00 83.50 156 ASN A C 1
ATOM 1247 O O . ASN A 1 156 ? -6.203 -9.712 2.192 1.00 83.50 156 ASN A O 1
ATOM 1251 N N . HIS A 1 157 ? -4.201 -10.037 1.234 1.00 90.69 157 HIS A N 1
ATOM 1252 C CA . HIS A 1 157 ? -3.422 -9.327 2.242 1.00 90.69 157 HIS A CA 1
ATOM 1253 C C . HIS A 1 157 ? -3.273 -7.839 1.921 1.00 90.69 157 HIS A C 1
ATOM 1255 O O . HIS A 1 157 ? -3.151 -7.456 0.751 1.00 90.69 157 HIS A O 1
ATOM 1261 N N . PHE A 1 158 ? -3.221 -7.012 2.967 1.00 93.94 158 PHE A N 1
ATOM 1262 C CA . PHE A 1 158 ? -3.025 -5.568 2.871 1.00 93.94 158 PHE A CA 1
ATOM 1263 C C . PHE A 1 158 ? -1.834 -5.098 3.708 1.00 93.94 158 PHE A C 1
ATOM 1265 O O . PHE A 1 158 ? -1.764 -5.332 4.910 1.00 93.94 158 PHE A O 1
ATOM 1272 N N . ASP A 1 159 ? -0.944 -4.348 3.066 1.00 95.19 159 ASP A N 1
ATOM 1273 C CA . ASP A 1 159 ? 0.148 -3.607 3.694 1.00 95.19 159 ASP A CA 1
ATOM 1274 C C . ASP A 1 159 ? -0.067 -2.092 3.550 1.00 95.19 159 ASP A C 1
ATOM 1276 O O . ASP A 1 159 ? -0.939 -1.629 2.813 1.00 95.19 159 ASP A O 1
ATOM 1280 N N . VAL A 1 160 ? 0.759 -1.283 4.217 1.00 96.81 160 VAL A N 1
ATOM 1281 C CA . VAL A 1 160 ? 0.676 0.185 4.138 1.00 96.81 160 VAL A CA 1
ATOM 1282 C C . VAL A 1 160 ? 1.725 0.744 3.191 1.00 96.81 160 VAL A C 1
ATOM 1284 O O . VAL A 1 160 ? 2.914 0.454 3.333 1.00 96.81 160 VAL A O 1
ATOM 1287 N N . ILE A 1 161 ? 1.323 1.639 2.288 1.00 95.44 161 ILE A N 1
ATOM 1288 C CA . ILE A 1 161 ? 2.237 2.455 1.486 1.00 95.44 161 ILE A CA 1
ATOM 1289 C C . ILE A 1 161 ? 2.427 3.799 2.185 1.00 95.44 161 ILE A C 1
ATOM 1291 O O . ILE A 1 161 ? 1.607 4.703 2.078 1.00 95.44 161 ILE A O 1
ATOM 1295 N N . LYS A 1 162 ? 3.561 3.980 2.864 1.00 93.50 162 LYS A N 1
ATOM 1296 C CA . LYS A 1 162 ? 3.851 5.240 3.574 1.00 93.50 162 LYS A CA 1
ATOM 1297 C C . LYS A 1 162 ? 4.338 6.368 2.657 1.00 93.50 162 LYS A C 1
ATOM 1299 O O . LYS A 1 162 ? 4.501 7.499 3.094 1.00 93.50 162 LYS A O 1
ATOM 1304 N N . SER A 1 163 ? 4.700 6.045 1.415 1.00 92.75 163 SER A N 1
ATOM 1305 C CA . SER A 1 163 ? 5.163 7.019 0.424 1.00 92.75 163 SER A CA 1
ATOM 1306 C C . SER A 1 163 ? 4.937 6.488 -0.984 1.00 92.75 163 SER A C 1
ATOM 1308 O O . SER A 1 163 ? 5.620 5.554 -1.408 1.00 92.75 163 SER A O 1
ATOM 1310 N N . MET A 1 164 ? 4.029 7.120 -1.730 1.00 92.38 164 MET A N 1
ATOM 1311 C CA . MET A 1 164 ? 3.743 6.762 -3.124 1.00 92.38 164 MET A CA 1
ATOM 1312 C C . MET A 1 164 ? 4.944 7.002 -4.045 1.00 92.38 164 MET A C 1
ATOM 1314 O O . MET A 1 164 ? 5.285 6.147 -4.863 1.00 92.38 164 MET A O 1
ATOM 1318 N N . A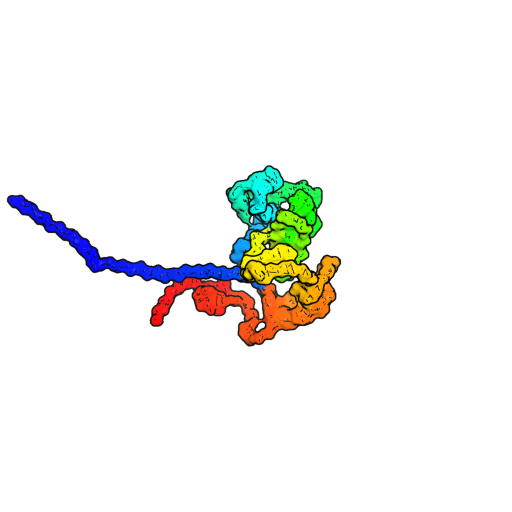LA A 1 165 ? 5.658 8.118 -3.867 1.00 90.81 165 ALA A N 1
ATOM 1319 C CA . ALA A 1 165 ? 6.899 8.382 -4.595 1.00 90.81 165 ALA A CA 1
ATOM 1320 C C . ALA A 1 165 ? 7.952 7.294 -4.312 1.00 90.81 165 ALA A C 1
ATOM 1322 O O . ALA A 1 165 ? 8.515 6.709 -5.241 1.00 90.81 165 ALA A O 1
ATOM 1323 N N . GLY A 1 166 ? 8.152 6.944 -3.035 1.00 88.00 166 GLY A N 1
ATOM 1324 C CA . GLY A 1 166 ? 9.069 5.879 -2.629 1.00 88.00 166 GLY A CA 1
ATOM 1325 C C . GLY A 1 166 ? 8.659 4.501 -3.153 1.00 88.00 166 GLY A C 1
ATOM 1326 O O . GLY A 1 166 ? 9.520 3.731 -3.584 1.00 88.00 166 GLY A O 1
ATOM 1327 N N . PHE A 1 167 ? 7.359 4.209 -3.175 1.00 88.62 167 PHE A N 1
ATOM 1328 C CA . PHE A 1 167 ? 6.787 2.975 -3.709 1.00 88.62 167 PHE A CA 1
ATOM 1329 C C . PHE A 1 167 ? 7.096 2.820 -5.201 1.00 88.62 167 PHE A C 1
ATOM 1331 O O . PHE A 1 167 ? 7.713 1.831 -5.601 1.00 88.62 167 PHE A O 1
ATOM 1338 N N . TYR A 1 168 ? 6.812 3.847 -6.005 1.00 84.06 168 TYR A N 1
ATOM 1339 C CA . TYR A 1 168 ? 7.121 3.845 -7.436 1.00 84.06 168 TYR A CA 1
ATOM 1340 C C . TYR A 1 168 ? 8.592 4.139 -7.772 1.00 84.06 168 TYR A C 1
ATOM 1342 O O . TYR A 1 168 ? 8.950 4.176 -8.949 1.00 84.06 168 TYR A O 1
ATOM 1350 N N . GLY A 1 169 ? 9.461 4.356 -6.779 1.00 83.00 169 GLY A N 1
ATOM 1351 C CA . GLY A 1 169 ? 10.872 4.674 -7.019 1.00 83.00 169 GLY A CA 1
ATOM 1352 C C . GLY A 1 169 ? 11.074 5.980 -7.794 1.00 83.00 169 GLY A C 1
ATOM 1353 O O . GLY A 1 169 ? 11.979 6.077 -8.620 1.00 83.00 169 GLY A O 1
ATOM 1354 N N . SER A 1 170 ? 10.210 6.966 -7.569 1.00 85.19 170 SER A N 1
ATOM 1355 C CA . SER A 1 170 ? 10.293 8.290 -8.187 1.00 85.19 170 SER A CA 1
ATOM 1356 C C . SER A 1 170 ? 10.690 9.351 -7.164 1.00 85.19 170 SER A C 1
ATOM 1358 O O . SER A 1 170 ? 10.552 9.138 -5.961 1.00 85.19 170 SER A O 1
ATOM 1360 N N . SER A 1 171 ? 11.163 10.503 -7.644 1.00 86.00 171 SER A N 1
ATOM 1361 C CA . SER A 1 171 ? 11.442 11.664 -6.791 1.00 86.00 171 SER A CA 1
ATOM 1362 C C . SER A 1 171 ? 10.150 12.240 -6.210 1.00 86.00 171 SER A C 1
ATOM 1364 O O . SER A 1 171 ? 10.091 12.558 -5.027 1.00 86.00 171 SER A O 1
ATOM 1366 N N . TYR A 1 172 ? 9.106 12.332 -7.040 1.00 88.81 172 TYR A N 1
ATOM 1367 C CA . TYR A 1 172 ? 7.827 12.930 -6.672 1.00 88.81 172 TYR A CA 1
ATOM 1368 C C . TYR A 1 172 ? 6.630 12.161 -7.247 1.00 88.81 172 TYR A C 1
ATOM 1370 O O . TYR A 1 172 ? 6.768 11.353 -8.177 1.00 88.81 172 TYR A O 1
ATOM 1378 N N . TYR A 1 173 ? 5.454 12.439 -6.681 1.00 90.44 173 TYR A N 1
ATOM 1379 C CA . TYR A 1 173 ? 4.154 11.869 -7.030 1.00 90.44 173 TYR A CA 1
ATOM 1380 C C . TYR A 1 173 ? 3.068 12.956 -6.910 1.00 90.44 173 TYR A C 1
ATOM 1382 O O . TYR A 1 173 ? 2.987 13.590 -5.862 1.00 90.44 173 TYR A O 1
ATOM 1390 N N . CYS A 1 174 ? 2.261 13.194 -7.957 1.00 88.94 174 CYS A N 1
ATOM 1391 C CA . CYS A 1 174 ? 1.106 14.112 -7.902 1.00 88.94 174 CYS A CA 1
ATOM 1392 C C . CYS A 1 174 ? -0.107 13.297 -7.459 1.00 88.94 174 CYS A C 1
ATOM 1394 O O . CYS A 1 174 ? -0.538 12.398 -8.179 1.00 88.94 174 CYS A O 1
ATOM 1396 N N . GLU A 1 175 ? -0.689 13.632 -6.312 1.00 87.69 175 GLU A N 1
ATOM 1397 C CA . GLU A 1 175 ? -1.901 12.969 -5.803 1.00 87.69 175 GLU A CA 1
ATOM 1398 C C . GLU A 1 175 ? -3.151 13.328 -6.620 1.00 87.69 175 GLU A C 1
ATOM 1400 O O . GLU A 1 175 ? -4.096 12.542 -6.716 1.00 87.69 175 GLU A O 1
ATOM 1405 N N . LYS A 1 176 ? -3.135 14.493 -7.285 1.00 84.00 176 LYS A N 1
ATOM 1406 C CA . LYS A 1 176 ? -4.249 14.943 -8.127 1.00 84.00 176 LYS A CA 1
ATOM 1407 C C . LYS A 1 176 ? -4.401 14.060 -9.373 1.00 84.00 176 LYS A C 1
ATOM 1409 O O . LYS A 1 176 ? -5.490 13.554 -9.619 1.00 84.00 176 LYS A O 1
ATOM 1414 N N . CYS A 1 177 ? -3.316 13.820 -10.123 1.00 82.00 177 CYS A N 1
ATOM 1415 C CA . CYS A 1 177 ? -3.345 13.014 -11.359 1.00 82.00 177 CYS A CA 1
ATOM 1416 C C . CYS A 1 177 ? -2.795 11.583 -11.211 1.00 82.00 177 CYS A C 1
ATOM 1418 O O . CYS A 1 177 ? -2.773 10.828 -12.182 1.00 82.00 177 CYS A O 1
ATOM 1420 N N . ASN A 1 178 ? -2.331 11.194 -10.021 1.00 84.31 178 ASN A N 1
ATOM 1421 C CA . ASN A 1 178 ? -1.745 9.882 -9.731 1.00 84.31 178 ASN A CA 1
ATOM 1422 C C . ASN A 1 178 ? -0.533 9.512 -10.617 1.00 84.31 178 ASN A C 1
ATOM 1424 O O . ASN A 1 178 ? -0.343 8.341 -10.979 1.00 84.31 178 ASN A O 1
ATOM 1428 N N . LYS A 1 179 ? 0.293 10.506 -10.981 1.00 84.06 179 LYS A N 1
ATOM 1429 C CA . LYS A 1 179 ? 1.504 10.323 -11.800 1.00 84.06 179 LYS A CA 1
ATOM 1430 C C . LYS A 1 179 ? 2.777 10.624 -11.026 1.00 84.06 179 LYS A C 1
ATOM 1432 O O . LYS A 1 179 ? 2.838 11.508 -10.177 1.00 84.06 179 LYS A O 1
ATOM 1437 N N . THR A 1 180 ? 3.828 9.896 -11.378 1.00 86.56 180 THR A N 1
ATOM 1438 C CA . THR A 1 180 ? 5.183 10.109 -10.872 1.00 86.56 180 THR A CA 1
ATOM 1439 C C . THR A 1 180 ? 5.968 11.042 -11.779 1.00 86.56 180 THR A C 1
ATOM 1441 O O . THR A 1 180 ? 5.882 10.911 -12.999 1.00 86.56 180 THR A O 1
ATOM 1444 N N . TYR A 1 181 ? 6.809 11.891 -11.200 1.00 85.19 181 TYR A N 1
ATOM 1445 C CA . TYR A 1 181 ? 7.677 12.800 -11.947 1.00 85.19 181 TYR A CA 1
ATOM 1446 C C . TYR A 1 181 ? 9.029 12.986 -11.243 1.00 85.19 181 TYR A C 1
ATOM 1448 O O . TYR A 1 181 ? 9.196 12.627 -10.071 1.00 85.19 181 TYR A O 1
ATOM 1456 N N . LYS A 1 182 ? 10.024 13.480 -11.990 1.00 81.19 182 LYS A N 1
ATOM 1457 C CA . LYS A 1 182 ? 11.418 13.588 -11.525 1.00 81.19 182 LYS A CA 1
ATOM 1458 C C . LYS A 1 182 ? 11.745 14.957 -10.939 1.00 81.19 182 LYS A C 1
ATOM 1460 O O . LYS A 1 182 ? 12.399 14.999 -9.902 1.00 81.19 182 LYS A O 1
ATOM 1465 N N . ASN A 1 183 ? 11.268 16.028 -11.571 1.00 83.81 183 ASN A N 1
ATOM 1466 C CA . ASN A 1 183 ? 11.601 17.410 -11.235 1.00 83.81 183 ASN A CA 1
ATOM 1467 C C . ASN A 1 183 ? 10.325 18.200 -10.924 1.00 83.81 183 ASN A C 1
ATOM 1469 O O . ASN A 1 183 ? 9.336 18.062 -11.640 1.00 83.81 183 ASN A O 1
ATOM 1473 N N . LYS A 1 184 ? 10.335 19.031 -9.871 1.00 80.12 184 LYS A N 1
ATOM 1474 C CA . LYS A 1 184 ? 9.141 19.779 -9.425 1.00 80.12 184 LYS A CA 1
ATOM 1475 C C . LYS A 1 184 ? 8.551 20.691 -10.502 1.00 80.12 184 LYS A C 1
ATOM 1477 O O . LYS A 1 184 ? 7.335 20.769 -10.604 1.00 80.12 184 LYS A O 1
ATOM 1482 N N . ASN A 1 185 ? 9.405 21.314 -11.308 1.00 79.38 185 ASN A N 1
ATOM 1483 C CA . ASN A 1 185 ? 9.006 22.342 -12.272 1.00 79.38 185 ASN A CA 1
ATOM 1484 C C . ASN A 1 185 ? 8.559 21.771 -13.626 1.00 79.38 185 ASN A C 1
ATOM 1486 O O . ASN A 1 185 ? 8.056 22.508 -14.458 1.00 79.38 185 ASN A O 1
ATOM 1490 N N . GLU A 1 186 ? 8.751 20.472 -13.863 1.00 78.69 186 GLU A N 1
ATOM 1491 C CA . GLU A 1 186 ? 8.335 19.810 -15.111 1.00 78.69 186 GLU A CA 1
ATOM 1492 C C . GLU A 1 186 ? 6.916 19.246 -15.022 1.00 78.69 186 GLU A C 1
ATOM 1494 O O . GLU A 1 186 ? 6.372 18.761 -16.014 1.00 78.69 186 GLU A O 1
ATOM 1499 N N . HIS A 1 187 ? 6.332 19.223 -13.821 1.00 83.00 187 HIS A N 1
ATOM 1500 C CA . HIS A 1 187 ? 5.033 18.617 -13.619 1.00 83.00 187 HIS A CA 1
ATOM 1501 C C . HIS A 1 187 ? 3.921 19.655 -13.613 1.00 83.00 187 HIS A C 1
ATOM 1503 O O . HIS A 1 187 ? 3.591 20.234 -12.580 1.00 83.00 187 HIS A O 1
ATOM 1509 N N . GLU A 1 188 ? 3.267 19.789 -14.756 1.00 80.00 188 GLU A N 1
ATOM 1510 C CA . GLU A 1 188 ? 1.936 20.369 -14.825 1.00 80.00 188 GLU A CA 1
ATOM 1511 C C . GLU A 1 188 ? 0.916 19.245 -14.666 1.00 80.00 188 GLU A C 1
ATOM 1513 O O . GLU A 1 188 ? 0.913 18.252 -15.403 1.00 80.00 188 GLU A O 1
ATOM 1518 N N . CYS A 1 189 ? 0.072 19.362 -13.641 1.00 76.12 189 CYS A N 1
ATOM 1519 C CA . CYS A 1 189 ? -0.949 18.367 -13.343 1.00 76.12 189 CYS A CA 1
ATOM 1520 C C . CYS A 1 189 ? -2.124 18.625 -14.318 1.00 76.12 189 CYS A C 1
ATOM 1522 O O . CYS A 1 189 ? -3.163 19.168 -13.953 1.00 76.12 189 CYS A O 1
ATOM 1524 N N . VAL A 1 190 ? -1.909 18.293 -15.598 1.00 69.31 190 VAL A N 1
ATOM 1525 C CA . VAL A 1 190 ? -2.927 18.337 -16.653 1.00 69.31 190 VAL A CA 1
ATOM 1526 C C . VAL A 1 190 ? -3.959 17.264 -16.318 1.00 69.31 190 VAL A C 1
ATOM 1528 O O . VAL A 1 190 ? -3.597 16.106 -16.078 1.00 69.31 190 VAL A O 1
ATOM 1531 N N . LYS A 1 191 ? -5.244 17.636 -16.262 1.00 55.91 191 LYS A N 1
ATOM 1532 C CA . LYS A 1 191 ? -6.347 16.667 -16.268 1.00 55.91 191 LYS A CA 1
ATOM 1533 C C . LYS A 1 191 ? -6.349 15.991 -17.638 1.00 55.91 191 LYS A C 1
ATOM 1535 O O . LYS A 1 191 ? -7.131 16.349 -18.512 1.00 55.91 191 LYS A O 1
ATOM 1540 N N . ASP A 1 192 ? -5.426 15.061 -17.851 1.00 52.78 192 ASP A N 1
ATOM 1541 C CA . ASP A 1 192 ? -5.526 14.176 -18.996 1.00 52.78 192 ASP A CA 1
ATOM 1542 C C . ASP A 1 192 ? -6.855 13.444 -18.885 1.00 52.78 192 ASP A C 1
ATOM 1544 O O . ASP A 1 192 ? -7.260 13.031 -17.794 1.00 52.78 192 ASP A O 1
ATOM 1548 N N . LYS A 1 193 ? -7.525 13.275 -20.026 1.00 56.69 193 LYS A N 1
ATOM 1549 C CA . LYS A 1 193 ? -8.573 12.266 -20.166 1.00 56.69 193 LYS A CA 1
ATOM 1550 C C . LYS A 1 193 ? -8.011 10.994 -19.537 1.00 56.69 193 LYS A C 1
ATOM 1552 O O . LYS A 1 193 ? -6.925 10.571 -19.936 1.00 56.69 193 LYS A O 1
ATOM 1557 N N . ASN A 1 194 ? -8.667 10.458 -18.508 1.00 64.38 194 ASN A N 1
ATOM 1558 C CA . ASN A 1 194 ? -8.167 9.265 -17.840 1.00 64.38 194 ASN A CA 1
ATOM 1559 C C . ASN A 1 194 ? -7.888 8.212 -18.920 1.00 64.38 194 ASN A C 1
ATOM 1561 O O . ASN A 1 194 ? -8.709 8.022 -19.815 1.00 64.38 194 ASN A O 1
ATOM 1565 N N . VAL A 1 195 ? -6.700 7.608 -18.893 1.00 69.69 195 VAL A N 1
ATOM 1566 C CA . VAL A 1 195 ? -6.287 6.580 -19.854 1.00 69.69 195 VAL A CA 1
ATOM 1567 C C . VAL A 1 195 ? -6.041 5.270 -19.121 1.00 69.69 195 VAL A C 1
ATOM 1569 O O . VAL A 1 195 ? -5.399 5.229 -18.067 1.00 69.69 195 VAL A O 1
ATOM 1572 N N . CYS A 1 196 ? -6.524 4.173 -19.689 1.00 75.12 196 CYS A N 1
ATOM 1573 C CA . CYS A 1 196 ? -6.300 2.834 -19.189 1.00 75.12 196 CYS A CA 1
ATOM 1574 C C . CYS A 1 196 ? -4.813 2.467 -19.296 1.00 75.12 196 CYS A C 1
ATOM 1576 O O . CYS A 1 196 ? -4.241 2.373 -20.379 1.00 75.12 196 CYS A O 1
ATOM 1578 N N . LYS A 1 197 ? -4.165 2.171 -18.164 1.00 72.69 197 LYS A N 1
ATOM 1579 C CA . LYS A 1 197 ? -2.734 1.803 -18.119 1.00 72.69 197 LYS A CA 1
ATOM 1580 C C . LYS A 1 197 ? -2.420 0.442 -18.765 1.00 72.69 197 LYS A C 1
ATOM 1582 O O . LYS A 1 197 ? -1.247 0.103 -18.934 1.00 72.69 197 LYS A O 1
ATOM 1587 N N . LEU A 1 198 ? -3.436 -0.360 -19.095 1.00 76.94 198 LEU A N 1
ATOM 1588 C CA . LEU A 1 198 ? -3.268 -1.692 -19.683 1.00 76.94 198 LEU A CA 1
ATOM 1589 C C . LEU A 1 198 ? -3.275 -1.683 -21.213 1.00 76.94 198 LEU A C 1
ATOM 1591 O O . LEU A 1 198 ? -2.445 -2.374 -21.804 1.00 76.94 198 LEU A O 1
ATOM 1595 N N . CYS A 1 199 ? -4.166 -0.909 -21.834 1.00 80.94 199 CYS A N 1
ATOM 1596 C CA . CYS A 1 199 ? -4.297 -0.790 -23.293 1.00 80.94 199 CYS A CA 1
ATOM 1597 C C . CYS A 1 199 ? -3.888 0.594 -23.838 1.00 80.94 199 CYS A C 1
ATOM 1599 O O . CYS A 1 199 ? -3.756 0.750 -25.043 1.00 80.94 199 CYS A O 1
ATOM 1601 N N . GLN A 1 200 ? -3.632 1.581 -22.968 1.00 77.12 200 GLN A N 1
ATOM 1602 C CA . GLN A 1 200 ? -3.289 2.975 -23.310 1.00 77.12 200 GLN A CA 1
ATOM 1603 C C . GLN A 1 200 ? -4.383 3.741 -24.081 1.00 77.12 200 GLN A C 1
ATOM 1605 O O . GLN A 1 200 ? -4.110 4.771 -24.692 1.00 77.12 200 GLN A O 1
ATOM 1610 N N . ARG A 1 201 ? -5.628 3.262 -24.023 1.00 80.94 201 ARG A N 1
ATOM 1611 C CA . ARG A 1 201 ? -6.834 3.949 -24.518 1.00 80.94 201 ARG A CA 1
ATOM 1612 C C . ARG A 1 201 ? -7.466 4.821 -23.432 1.00 80.94 201 ARG A C 1
ATOM 1614 O O . ARG A 1 201 ? -6.975 4.777 -22.304 1.00 80.94 201 ARG A O 1
ATOM 1621 N N . PRO A 1 202 ? -8.516 5.614 -23.723 1.00 80.56 202 PRO A N 1
ATOM 1622 C CA . PRO A 1 202 ? -9.325 6.234 -22.676 1.00 80.56 202 PRO A CA 1
ATOM 1623 C C . PRO A 1 202 ? -9.757 5.225 -21.599 1.00 80.56 202 PRO A C 1
ATOM 1625 O O . PRO A 1 202 ? -9.809 4.020 -21.833 1.00 80.56 202 PRO A O 1
ATOM 1628 N N . GLU A 1 203 ? -9.977 5.707 -20.383 1.00 76.25 203 GLU A N 1
ATOM 1629 C CA . GLU A 1 203 ? -10.343 4.894 -19.229 1.00 76.25 203 GLU A CA 1
ATOM 1630 C C . GLU A 1 203 ? -11.673 4.186 -19.475 1.00 76.25 203 GLU A C 1
ATOM 1632 O O . GLU A 1 203 ? -12.668 4.809 -19.842 1.00 76.25 203 GLU A O 1
ATOM 1637 N N . HIS A 1 204 ? -11.672 2.872 -19.264 1.00 73.88 204 HIS A N 1
ATOM 1638 C CA . HIS A 1 204 ? -12.880 2.066 -19.341 1.00 73.88 204 HIS A CA 1
ATOM 1639 C C . HIS A 1 204 ? -13.745 2.328 -18.108 1.00 73.88 204 HIS A C 1
ATOM 1641 O O . HIS A 1 204 ? -13.224 2.460 -16.999 1.00 73.88 204 HIS A O 1
ATOM 1647 N N . SER A 1 205 ? -15.068 2.347 -18.277 1.00 65.56 205 SER A N 1
ATOM 1648 C CA . SER A 1 205 ? -15.997 2.467 -17.154 1.00 65.56 205 SER A CA 1
ATOM 1649 C C . SER A 1 205 ? -15.776 1.336 -16.142 1.00 65.56 205 SER A C 1
ATOM 1651 O O . SER A 1 205 ? -15.810 0.158 -16.500 1.00 65.56 205 SER A O 1
ATOM 1653 N N . SER A 1 206 ? -15.612 1.687 -14.865 1.00 56.53 206 SER A N 1
ATOM 1654 C CA . SER A 1 206 ? -15.339 0.777 -13.735 1.00 56.53 206 SER A CA 1
ATOM 1655 C C . SER A 1 206 ? -16.429 -0.277 -13.454 1.00 56.53 206 SER A C 1
ATOM 1657 O O . SER A 1 206 ? -16.316 -1.039 -12.495 1.00 56.53 206 SER A O 1
ATOM 1659 N N . SER A 1 207 ? -17.494 -0.325 -14.258 1.00 54.62 207 SER A N 1
ATOM 1660 C CA . SER A 1 207 ? -18.687 -1.160 -14.077 1.00 54.62 207 SER A CA 1
ATOM 1661 C C . SER A 1 207 ? -18.492 -2.634 -14.444 1.00 54.62 207 SER A C 1
ATOM 1663 O O . SER A 1 207 ? -19.280 -3.474 -14.019 1.00 54.62 207 SER A O 1
ATOM 1665 N N . THR A 1 208 ? -17.433 -3.000 -15.168 1.00 53.19 208 THR A N 1
ATOM 1666 C CA . THR A 1 208 ? -17.179 -4.400 -15.538 1.00 53.19 208 THR A CA 1
ATOM 1667 C C . THR A 1 208 ? -16.030 -4.980 -14.714 1.00 53.19 208 THR A C 1
ATOM 1669 O O . THR A 1 208 ? -14.863 -4.806 -15.052 1.00 53.19 208 THR A O 1
ATOM 1672 N N . LYS A 1 209 ? -16.357 -5.703 -13.632 1.00 55.53 209 LYS A N 1
ATOM 1673 C CA . LYS A 1 209 ? -15.399 -6.426 -12.763 1.00 55.53 209 LYS A CA 1
ATOM 1674 C C . LYS A 1 209 ? -14.787 -7.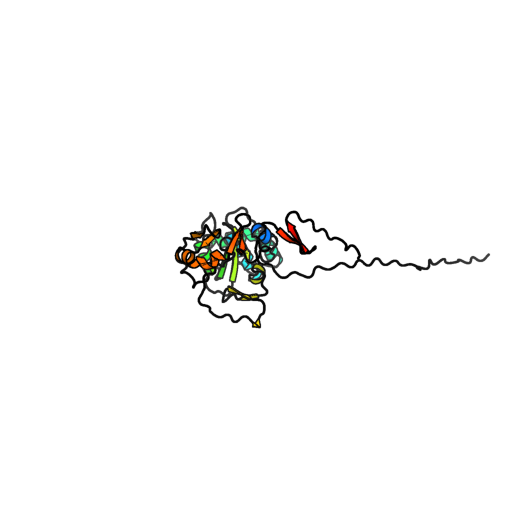685 -13.417 1.00 55.53 209 LYS A C 1
ATOM 1676 O O . LYS A 1 209 ? -13.978 -8.369 -12.789 1.00 55.53 209 LYS A O 1
ATOM 1681 N N . ASN A 1 210 ? -15.132 -7.987 -14.669 1.00 65.12 210 ASN A N 1
ATOM 1682 C CA . ASN A 1 210 ? -14.727 -9.206 -15.374 1.00 65.12 210 ASN A CA 1
ATOM 1683 C C . ASN A 1 210 ? -13.340 -9.055 -16.007 1.00 65.12 210 ASN A C 1
ATOM 1685 O O . ASN A 1 210 ? -13.210 -8.905 -17.222 1.00 65.12 210 ASN A O 1
ATOM 1689 N N . LYS A 1 211 ? -12.295 -9.102 -15.172 1.00 76.75 211 LYS A N 1
ATOM 1690 C CA . LYS A 1 211 ? -10.906 -9.113 -15.645 1.00 76.75 211 LYS A CA 1
ATOM 1691 C C . LYS A 1 211 ? -10.674 -10.310 -16.570 1.00 76.75 211 LYS A C 1
ATOM 1693 O O . LYS A 1 211 ? -10.864 -11.449 -16.155 1.00 76.75 211 LYS A O 1
ATOM 1698 N N . ILE A 1 212 ? -10.202 -10.063 -17.791 1.00 85.69 212 ILE A N 1
ATOM 1699 C CA . ILE A 1 212 ? -9.987 -11.113 -18.799 1.00 85.69 212 ILE A CA 1
ATOM 1700 C C . ILE A 1 212 ? -8.501 -11.428 -18.921 1.00 85.69 212 ILE A C 1
ATOM 1702 O O . ILE A 1 212 ? -7.672 -10.531 -19.076 1.00 85.69 212 ILE A O 1
ATOM 1706 N N . TYR A 1 213 ? -8.145 -12.708 -18.853 1.00 87.12 213 TYR A N 1
ATOM 1707 C CA . TYR A 1 213 ? -6.758 -13.148 -18.958 1.00 87.12 213 TYR A CA 1
ATOM 1708 C C . TYR A 1 213 ? -6.268 -13.166 -20.414 1.00 87.12 213 TYR A C 1
ATOM 1710 O O . TYR A 1 213 ? -6.805 -13.879 -21.258 1.00 87.12 213 TYR A O 1
ATOM 1718 N N . CYS A 1 214 ? -5.198 -12.425 -20.708 1.00 87.44 214 CYS A N 1
ATOM 1719 C CA . CYS A 1 214 ? -4.525 -12.474 -22.000 1.00 87.44 214 CYS A CA 1
ATOM 1720 C C . CYS A 1 214 ? -3.439 -13.558 -21.997 1.00 87.44 214 CYS A C 1
ATOM 1722 O O . CYS A 1 214 ? -2.358 -13.372 -21.431 1.00 87.44 214 CYS A O 1
ATOM 1724 N N . GLN A 1 215 ? -3.689 -14.655 -22.713 1.00 89.00 215 GLN A N 1
ATOM 1725 C CA . GLN A 1 215 ? -2.748 -15.776 -22.842 1.00 89.00 215 GLN A CA 1
ATOM 1726 C C . GLN A 1 215 ? -1.440 -15.401 -23.552 1.00 89.00 215 GLN A C 1
ATOM 1728 O O . GLN A 1 215 ? -0.417 -16.048 -23.358 1.00 89.00 215 GLN A O 1
ATOM 1733 N N . LYS A 1 216 ? -1.443 -14.340 -24.370 1.00 87.19 216 LYS A N 1
ATOM 1734 C CA . LYS A 1 216 ? -0.235 -13.897 -25.071 1.00 87.19 216 LYS A CA 1
ATOM 1735 C C . LYS A 1 216 ? 0.747 -13.291 -24.071 1.00 87.19 216 LYS A C 1
ATOM 1737 O O . LYS A 1 216 ? 1.877 -13.752 -23.957 1.00 87.19 216 LYS A O 1
ATOM 1742 N N . CYS A 1 217 ? 0.356 -12.239 -23.359 1.00 84.75 217 CYS A N 1
ATOM 1743 C CA . CYS A 1 217 ? 1.270 -11.489 -22.494 1.00 84.75 217 CYS A CA 1
ATOM 1744 C C . CYS A 1 217 ? 1.253 -11.932 -21.024 1.00 84.75 217 CYS A C 1
ATOM 1746 O O . CYS A 1 217 ? 2.023 -11.376 -20.240 1.00 84.75 217 CYS A O 1
ATOM 1748 N N . ASN A 1 218 ? 0.411 -12.900 -20.651 1.00 84.75 218 ASN A N 1
ATOM 1749 C CA . ASN A 1 218 ? 0.190 -13.364 -19.279 1.00 84.75 218 ASN A CA 1
ATOM 1750 C C . ASN A 1 218 ? -0.280 -12.248 -18.326 1.00 84.75 218 ASN A C 1
ATOM 1752 O O . ASN A 1 218 ? 0.107 -12.199 -17.158 1.00 84.75 218 ASN A O 1
ATOM 1756 N N . ARG A 1 219 ? -1.079 -11.296 -18.822 1.00 84.19 219 ARG A N 1
ATOM 1757 C CA . ARG A 1 219 ? -1.628 -10.175 -18.034 1.00 84.19 219 ARG A CA 1
ATOM 1758 C C . ARG A 1 219 ? -3.152 -10.204 -18.068 1.00 84.19 219 ARG A C 1
ATOM 1760 O O . ARG A 1 219 ? -3.739 -10.663 -19.040 1.00 84.19 219 ARG A O 1
ATOM 1767 N N . TYR A 1 220 ? -3.781 -9.666 -17.028 1.00 84.62 220 TYR A N 1
ATOM 1768 C CA . TYR A 1 220 ? -5.229 -9.464 -16.980 1.00 84.62 220 TYR A CA 1
ATOM 1769 C C . TYR A 1 220 ? -5.587 -8.094 -17.553 1.00 84.62 220 TYR A C 1
ATOM 1771 O O . TYR A 1 220 ? -4.998 -7.101 -17.132 1.00 84.62 220 TYR A O 1
ATOM 1779 N N . CYS A 1 221 ? -6.528 -8.056 -18.493 1.00 84.56 221 CYS A N 1
ATOM 1780 C CA . CYS A 1 221 ? -7.168 -6.854 -19.033 1.00 84.56 221 CYS A CA 1
ATOM 1781 C C . CYS A 1 221 ? -8.416 -6.511 -18.207 1.00 84.56 221 CYS A C 1
ATOM 1783 O O . CYS A 1 221 ? -8.953 -7.384 -17.526 1.00 84.56 221 CYS A O 1
ATOM 1785 N N . TYR A 1 222 ? -8.872 -5.254 -18.236 1.00 76.44 222 TYR A N 1
ATOM 1786 C CA . TYR A 1 222 ? -10.008 -4.813 -17.410 1.00 76.44 222 TYR A CA 1
ATOM 1787 C C . TYR A 1 222 ? -11.337 -5.467 -17.812 1.00 76.44 222 TYR A C 1
ATOM 1789 O O . TYR A 1 222 ? -12.111 -5.844 -16.941 1.00 76.44 222 TYR A O 1
ATOM 1797 N N . ASN A 1 223 ? -11.578 -5.605 -19.113 1.00 81.62 223 ASN A N 1
ATOM 1798 C CA . ASN A 1 223 ? -12.775 -6.175 -19.727 1.00 81.62 223 ASN A CA 1
ATOM 1799 C C . ASN A 1 223 ? -12.449 -6.590 -21.178 1.00 81.62 223 ASN A C 1
ATOM 1801 O O . ASN A 1 223 ? -11.281 -6.543 -21.582 1.00 81.62 223 ASN A O 1
ATOM 1805 N N . GLN A 1 224 ? -13.462 -7.000 -21.947 1.00 85.06 224 GLN A N 1
ATOM 1806 C CA . GLN A 1 224 ? -13.286 -7.422 -23.342 1.00 85.06 224 GLN A CA 1
ATOM 1807 C C . GLN A 1 224 ? -12.776 -6.284 -24.229 1.00 85.06 224 GLN A C 1
ATOM 1809 O O . GLN A 1 224 ? -11.777 -6.466 -24.912 1.00 85.06 224 GLN A O 1
ATOM 1814 N N . GLU A 1 225 ? -13.355 -5.089 -24.113 1.00 86.56 225 GLU A N 1
ATOM 1815 C CA . GLU A 1 225 ? -12.899 -3.892 -24.833 1.00 86.56 225 GLU A CA 1
ATOM 1816 C C . GLU A 1 225 ? -11.409 -3.609 -24.570 1.00 86.56 225 GLU A C 1
ATOM 1818 O O . GLU A 1 225 ? -10.613 -3.442 -25.491 1.00 86.56 225 GLU A O 1
ATOM 1823 N N . CYS A 1 226 ? -10.990 -3.655 -23.301 1.00 85.69 226 CYS A N 1
ATOM 1824 C CA . CYS A 1 226 ? -9.595 -3.493 -22.917 1.00 85.69 226 CYS A CA 1
ATOM 1825 C C . CYS A 1 226 ? -8.702 -4.568 -23.542 1.00 85.69 226 CYS A C 1
ATOM 1827 O O . CYS A 1 226 ? -7.560 -4.244 -23.847 1.00 85.69 226 CYS A O 1
ATOM 1829 N N . LEU A 1 227 ? -9.162 -5.820 -23.675 1.00 87.62 227 LEU A N 1
ATOM 1830 C CA . LEU A 1 227 ? -8.401 -6.914 -24.290 1.00 87.62 227 LEU A CA 1
ATOM 1831 C C . LEU A 1 227 ? -8.261 -6.723 -25.804 1.00 87.62 227 LEU A C 1
ATOM 1833 O O . LEU A 1 227 ? -7.176 -6.960 -26.340 1.00 87.62 227 LEU A O 1
ATOM 1837 N N . ASP A 1 228 ? -9.317 -6.263 -26.465 1.00 86.69 228 ASP A N 1
ATOM 1838 C CA . ASP A 1 228 ? -9.326 -6.005 -27.904 1.00 86.69 228 ASP A CA 1
ATOM 1839 C C . ASP A 1 228 ? -8.360 -4.856 -28.242 1.00 86.69 228 ASP A C 1
ATOM 1841 O O . ASP A 1 228 ? -7.488 -4.985 -29.106 1.00 86.69 228 ASP A O 1
ATOM 1845 N N . ASP A 1 229 ? -8.399 -3.780 -27.452 1.00 85.94 229 ASP A N 1
ATOM 1846 C CA . ASP A 1 229 ? -7.467 -2.655 -27.561 1.00 85.94 229 ASP A CA 1
ATOM 1847 C C . ASP A 1 229 ? -6.065 -2.940 -26.993 1.00 85.94 229 ASP A C 1
ATOM 1849 O O . ASP A 1 229 ? -5.110 -2.199 -27.250 1.00 85.94 229 ASP A O 1
ATOM 1853 N N . HIS A 1 230 ? -5.892 -4.020 -26.223 1.00 87.31 230 HIS A N 1
ATOM 1854 C CA . HIS A 1 230 ? -4.613 -4.374 -25.600 1.00 87.31 230 HIS A CA 1
ATOM 1855 C C . HIS A 1 230 ? -3.535 -4.739 -26.628 1.00 87.31 230 HIS A C 1
ATOM 1857 O O . HIS A 1 230 ? -2.354 -4.768 -26.273 1.00 87.31 230 HIS A O 1
ATOM 1863 N N . PHE A 1 231 ? -3.908 -5.019 -27.882 1.00 81.38 231 PHE A N 1
ATOM 1864 C CA . PHE A 1 231 ? -3.028 -5.558 -28.920 1.00 81.38 231 PHE A CA 1
ATOM 1865 C C . PHE A 1 231 ? -1.666 -4.851 -29.000 1.00 81.38 231 PHE A C 1
ATOM 1867 O O . PHE A 1 231 ? -0.628 -5.507 -28.879 1.00 81.38 231 PHE A O 1
ATOM 1874 N N . PHE A 1 232 ? -1.653 -3.518 -29.102 1.00 78.06 232 PHE A N 1
ATOM 1875 C CA . PHE A 1 232 ? -0.412 -2.746 -29.222 1.00 78.06 232 PHE A CA 1
ATOM 1876 C C . PHE A 1 232 ? 0.491 -2.915 -27.998 1.00 78.06 232 PHE A C 1
ATOM 1878 O O . PHE A 1 232 ? 1.680 -3.186 -28.132 1.00 78.06 232 PHE A O 1
ATOM 1885 N N . VAL A 1 233 ? -0.059 -2.841 -26.785 1.00 81.75 233 VAL A N 1
ATOM 1886 C CA . VAL A 1 233 ? 0.724 -3.026 -25.552 1.00 81.75 233 VAL A CA 1
ATOM 1887 C C . VAL A 1 233 ? 1.179 -4.482 -25.401 1.00 81.75 233 VAL A C 1
ATOM 1889 O O . VAL A 1 233 ? 2.296 -4.741 -24.945 1.00 81.75 233 VAL A O 1
ATOM 1892 N N . CYS A 1 234 ? 0.340 -5.436 -25.809 1.00 84.88 234 CYS A N 1
ATOM 1893 C CA . CYS A 1 234 ? 0.618 -6.868 -25.773 1.00 84.88 234 CYS A CA 1
ATOM 1894 C C . CYS A 1 234 ? 1.846 -7.240 -26.607 1.00 84.88 234 CYS A C 1
ATOM 1896 O O . CYS A 1 234 ? 2.576 -8.165 -26.246 1.00 84.88 234 CYS A O 1
ATOM 1898 N N . MET A 1 235 ? 2.081 -6.556 -27.729 1.00 81.94 235 MET A N 1
ATOM 1899 C CA . MET A 1 235 ? 3.229 -6.825 -28.597 1.00 81.94 235 MET A CA 1
ATOM 1900 C C . MET A 1 235 ? 4.556 -6.528 -27.908 1.00 81.94 235 MET A C 1
ATOM 1902 O O . MET A 1 235 ? 5.501 -7.290 -28.076 1.00 81.94 235 MET A O 1
ATOM 1906 N N . TYR A 1 236 ? 4.610 -5.483 -27.080 1.00 79.31 236 TYR A N 1
ATOM 1907 C CA . TYR A 1 236 ? 5.859 -4.999 -26.490 1.00 79.31 236 TYR A CA 1
ATOM 1908 C C . TYR A 1 236 ? 6.050 -5.389 -25.032 1.00 79.31 236 TYR A C 1
ATOM 1910 O O . TYR A 1 236 ? 7.132 -5.173 -24.495 1.00 79.31 236 TYR A O 1
ATOM 1918 N N . VAL A 1 237 ? 5.034 -5.927 -24.354 1.00 81.44 237 VAL A N 1
ATOM 1919 C CA . VAL A 1 237 ? 5.073 -6.135 -22.902 1.00 81.44 237 VAL A CA 1
ATOM 1920 C C . VAL A 1 237 ? 4.479 -7.492 -22.520 1.00 81.44 237 VAL A C 1
ATOM 1922 O O . VAL A 1 237 ? 3.363 -7.814 -22.917 1.00 81.44 237 VAL A O 1
ATOM 1925 N N . ARG A 1 238 ? 5.189 -8.272 -21.693 1.00 84.50 238 ARG A N 1
ATOM 1926 C CA . ARG A 1 238 ? 4.730 -9.555 -21.120 1.00 84.50 238 ARG A CA 1
ATOM 1927 C C . ARG A 1 238 ? 5.027 -9.674 -19.631 1.00 84.50 238 ARG A C 1
ATOM 1929 O O . ARG A 1 238 ? 5.912 -8.992 -19.136 1.00 84.50 238 ARG A O 1
ATOM 1936 N N . LYS A 1 239 ? 4.347 -10.574 -18.931 1.00 82.56 239 LYS A N 1
ATOM 1937 C CA . LYS A 1 239 ? 4.620 -10.952 -17.539 1.00 82.56 239 LYS A CA 1
ATOM 1938 C C . LYS A 1 239 ? 5.444 -12.261 -17.497 1.00 82.56 239 LYS A C 1
ATOM 1940 O O . LYS A 1 239 ? 5.034 -13.2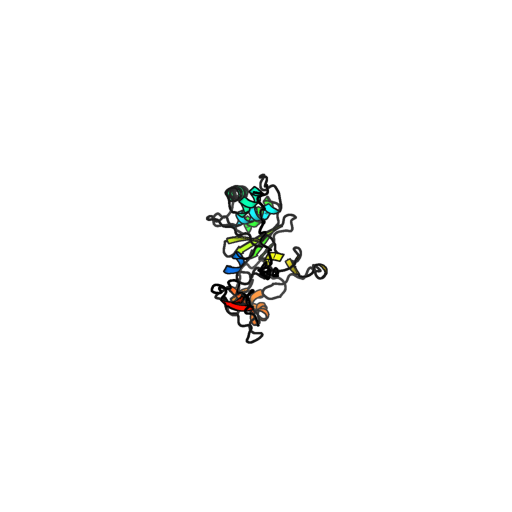24 -18.147 1.00 82.56 239 LYS A O 1
ATOM 1945 N N . CYS A 1 240 ? 6.595 -12.304 -16.792 1.00 79.62 240 CYS A N 1
ATOM 1946 C CA . CYS A 1 240 ? 7.318 -13.569 -16.481 1.00 79.62 240 CYS A CA 1
ATOM 1947 C C . CYS A 1 240 ? 6.345 -14.425 -15.669 1.00 79.62 240 CYS A C 1
ATOM 1949 O O . CYS A 1 240 ? 5.803 -13.929 -14.681 1.00 79.62 240 CYS A O 1
ATOM 1951 N N . ILE A 1 241 ? 6.121 -15.673 -16.070 1.00 76.94 241 ILE A N 1
ATOM 1952 C CA . ILE A 1 241 ? 5.265 -16.591 -15.307 1.00 76.94 241 ILE A CA 1
ATOM 1953 C C . ILE A 1 241 ? 5.949 -16.930 -13.974 1.00 76.94 241 ILE A C 1
ATOM 1955 O O . ILE A 1 241 ? 5.284 -16.973 -12.945 1.00 76.94 241 ILE A O 1
ATOM 1959 N N . ASP A 1 242 ? 7.282 -17.023 -13.968 1.00 72.69 242 ASP A N 1
ATOM 1960 C CA . ASP A 1 242 ? 8.032 -17.491 -12.798 1.00 72.69 242 ASP A CA 1
ATOM 1961 C C . ASP A 1 242 ? 8.199 -16.420 -11.708 1.00 72.69 242 ASP A C 1
ATOM 1963 O O . ASP A 1 242 ? 8.124 -16.726 -10.523 1.00 72.69 242 ASP A O 1
ATOM 1967 N N . CYS A 1 243 ? 8.412 -15.144 -12.071 1.00 67.06 243 CYS A N 1
ATOM 1968 C CA . CYS A 1 243 ? 8.592 -14.061 -11.082 1.00 67.06 243 CYS A CA 1
ATOM 1969 C C . CYS A 1 243 ? 7.547 -12.945 -11.137 1.00 67.06 243 CYS A C 1
ATOM 1971 O O . CYS A 1 243 ? 7.675 -11.947 -10.428 1.00 67.06 243 CYS A O 1
ATOM 1973 N N . ASN A 1 244 ? 6.528 -13.070 -11.989 1.00 68.00 244 ASN A N 1
ATOM 1974 C CA . ASN A 1 244 ? 5.467 -12.077 -12.171 1.00 68.00 244 ASN A CA 1
ATOM 1975 C C . ASN A 1 244 ? 5.924 -10.675 -12.643 1.00 68.00 244 ASN A C 1
ATOM 1977 O O . ASN A 1 244 ? 5.091 -9.772 -12.752 1.00 68.00 244 ASN A O 1
ATOM 1981 N N . LYS A 1 245 ? 7.209 -10.475 -12.972 1.00 70.12 245 LYS A N 1
ATOM 1982 C CA . LYS A 1 245 ? 7.748 -9.201 -13.475 1.00 70.12 245 LYS A CA 1
ATOM 1983 C C . LYS A 1 245 ? 7.212 -8.878 -14.865 1.00 70.12 245 LYS A C 1
ATOM 1985 O O . LYS A 1 245 ? 7.142 -9.745 -15.732 1.00 70.12 245 LYS A O 1
ATOM 1990 N N . ILE A 1 246 ? 6.910 -7.602 -15.094 1.00 72.50 246 ILE A N 1
ATOM 1991 C CA . ILE A 1 246 ? 6.609 -7.083 -16.426 1.00 72.50 246 ILE A CA 1
ATOM 1992 C C . ILE A 1 246 ? 7.904 -6.806 -17.196 1.00 72.50 246 ILE A C 1
ATOM 1994 O O . ILE A 1 246 ? 8.760 -6.033 -16.763 1.00 72.50 246 ILE A O 1
ATOM 1998 N N . CYS A 1 247 ? 8.025 -7.432 -18.357 1.00 77.56 247 CYS A N 1
ATOM 1999 C CA . CYS A 1 247 ? 9.199 -7.452 -19.212 1.00 77.56 247 CYS A CA 1
ATOM 2000 C C . CYS A 1 247 ? 8.835 -6.927 -20.596 1.00 77.56 247 CYS A C 1
ATOM 2002 O O . CYS A 1 247 ? 7.743 -7.202 -21.101 1.00 77.56 247 CYS A O 1
ATOM 2004 N N . LYS A 1 248 ? 9.764 -6.218 -21.237 1.00 79.56 248 LYS A N 1
ATOM 2005 C CA . LYS A 1 248 ? 9.602 -5.869 -22.645 1.00 79.56 248 LYS A CA 1
ATOM 2006 C C . LYS A 1 248 ? 9.780 -7.119 -23.511 1.00 79.56 248 LYS A C 1
ATOM 2008 O O . LYS A 1 248 ? 10.604 -7.979 -23.209 1.00 79.56 248 LYS A O 1
ATOM 2013 N N . ARG A 1 249 ? 8.982 -7.236 -24.565 1.00 70.81 249 ARG A N 1
ATOM 2014 C CA . ARG A 1 249 ? 9.144 -8.227 -25.627 1.00 70.81 249 ARG A CA 1
ATOM 2015 C C . ARG A 1 249 ? 10.102 -7.620 -26.649 1.00 70.81 249 ARG A C 1
ATOM 2017 O O . ARG A 1 249 ? 9.703 -6.734 -27.385 1.00 70.81 249 ARG A O 1
ATOM 2024 N N . PHE A 1 250 ? 11.355 -8.069 -26.599 1.00 64.75 250 PHE A N 1
ATOM 2025 C CA . PHE A 1 250 ? 12.393 -7.918 -27.624 1.00 64.75 250 PHE A CA 1
ATOM 2026 C C . PHE A 1 250 ? 12.601 -6.503 -28.185 1.00 64.75 250 PHE A C 1
ATOM 2028 O O . PHE A 1 250 ? 11.953 -6.087 -29.139 1.00 64.75 250 PHE A O 1
ATOM 2035 N N . THR A 1 251 ? 13.589 -5.797 -27.633 1.00 55.47 251 THR A N 1
ATOM 2036 C CA . THR A 1 251 ? 14.192 -4.623 -28.288 1.00 55.47 251 THR A CA 1
ATOM 2037 C C . THR A 1 251 ? 15.647 -4.856 -28.699 1.00 55.47 251 THR A C 1
ATOM 2039 O O . THR A 1 251 ? 16.069 -4.286 -29.701 1.00 55.47 251 THR A O 1
ATOM 2042 N N . LYS A 1 252 ? 16.391 -5.724 -27.995 1.00 55.81 252 LYS A N 1
ATOM 2043 C CA . LYS A 1 252 ? 17.748 -6.206 -28.328 1.00 55.81 252 LYS A CA 1
ATOM 2044 C C . LYS A 1 252 ? 17.959 -7.618 -27.754 1.00 55.81 252 LYS A C 1
ATOM 2046 O O . LYS A 1 252 ? 17.236 -8.005 -26.835 1.00 55.81 252 LYS A O 1
ATOM 2051 N N . LEU A 1 253 ? 18.929 -8.375 -28.279 1.00 52.41 253 LEU A N 1
ATOM 2052 C CA . LEU A 1 253 ? 19.259 -9.744 -27.833 1.00 52.41 253 LEU A CA 1
ATOM 2053 C C . LEU A 1 253 ? 19.631 -9.804 -26.331 1.00 52.41 253 LEU A C 1
ATOM 2055 O O . LEU A 1 253 ? 19.353 -10.799 -25.669 1.00 52.41 253 LEU A O 1
ATOM 2059 N N . ASP A 1 254 ? 20.147 -8.698 -25.784 1.00 51.16 254 ASP A N 1
ATOM 2060 C CA . ASP A 1 254 ? 20.578 -8.562 -24.384 1.00 51.16 254 ASP A CA 1
ATOM 2061 C C . ASP A 1 254 ? 19.446 -8.207 -23.392 1.00 51.16 254 ASP A C 1
ATOM 2063 O O . ASP A 1 254 ? 19.656 -8.208 -22.184 1.00 51.16 254 ASP A O 1
ATOM 2067 N N . ASP A 1 255 ? 18.219 -7.935 -23.863 1.00 59.81 255 ASP A N 1
ATOM 2068 C CA . ASP A 1 255 ? 17.068 -7.555 -23.013 1.00 59.81 255 ASP A CA 1
ATOM 2069 C C . ASP A 1 255 ? 16.235 -8.767 -22.530 1.00 59.81 255 ASP A C 1
ATOM 2071 O O . ASP A 1 255 ? 15.108 -8.620 -22.031 1.00 59.81 255 ASP A O 1
ATOM 2075 N N . ILE A 1 256 ? 16.746 -9.993 -22.688 1.00 68.56 256 ILE A N 1
ATOM 2076 C CA . ILE A 1 256 ? 16.030 -11.202 -22.269 1.00 68.56 256 ILE A CA 1
ATOM 2077 C C . ILE A 1 256 ? 15.952 -11.224 -20.746 1.00 68.56 256 ILE A C 1
ATOM 2079 O O . ILE A 1 256 ? 16.940 -11.384 -20.034 1.00 68.56 256 ILE A O 1
ATOM 2083 N N . HIS A 1 257 ? 14.732 -11.096 -20.231 1.00 77.25 257 HIS A N 1
ATOM 2084 C CA . HIS A 1 257 ? 14.500 -11.202 -18.803 1.00 77.25 257 HIS A CA 1
ATOM 2085 C C . HIS A 1 257 ? 14.938 -12.571 -18.265 1.00 77.25 257 HIS A C 1
ATOM 2087 O O . HIS A 1 257 ? 14.289 -13.581 -18.535 1.00 77.25 257 HIS A O 1
ATOM 2093 N N . LYS A 1 258 ? 15.979 -12.564 -17.428 1.00 81.00 258 LYS A N 1
ATOM 2094 C CA . LYS A 1 258 ? 16.401 -13.701 -16.608 1.00 81.00 258 LYS A CA 1
ATOM 2095 C C . LYS A 1 258 ? 15.800 -13.568 -15.208 1.00 81.00 258 LYS A C 1
ATOM 2097 O O . LYS A 1 258 ? 16.145 -12.672 -14.432 1.00 81.00 258 LYS A O 1
ATOM 2102 N N . CYS A 1 259 ? 14.830 -14.426 -14.916 1.00 76.69 259 CYS A N 1
ATOM 2103 C CA . CYS A 1 259 ? 14.114 -14.464 -13.645 1.00 76.69 259 CYS A CA 1
ATOM 2104 C C . CYS A 1 259 ? 15.159 -14.742 -12.506 1.00 76.69 259 CYS A C 1
ATOM 2106 O O . CYS A 1 259 ? 15.941 -15.684 -12.583 1.00 76.69 259 CYS A O 1
ATOM 2108 N N . GLY A 1 260 ? 15.258 -13.861 -11.491 1.00 70.75 260 GLY A N 1
ATOM 2109 C CA . GLY A 1 260 ? 16.221 -13.972 -10.367 1.00 70.75 260 GLY A CA 1
ATOM 2110 C C . GLY A 1 260 ? 17.602 -13.308 -10.543 1.00 70.75 260 GLY A C 1
ATOM 2111 O O . GLY A 1 260 ? 18.344 -13.197 -9.564 1.00 70.75 260 GLY A O 1
ATOM 2112 N N . PHE A 1 261 ? 17.929 -12.813 -11.740 1.00 79.50 261 PHE A N 1
ATOM 2113 C CA . PHE A 1 261 ? 19.196 -12.132 -12.022 1.00 79.50 261 PHE A CA 1
ATOM 2114 C C . PHE A 1 261 ? 19.042 -10.608 -12.005 1.00 79.50 261 PHE A C 1
ATOM 2116 O O . PHE A 1 261 ? 18.007 -10.060 -12.403 1.00 79.50 261 PHE A O 1
ATOM 2123 N N . ARG A 1 262 ? 20.075 -9.914 -11.525 1.00 72.25 262 ARG A N 1
ATOM 2124 C CA . ARG A 1 262 ? 20.244 -8.464 -11.681 1.00 72.25 262 ARG A CA 1
ATOM 2125 C C . ARG A 1 262 ? 21.721 -8.102 -11.604 1.00 72.25 262 ARG A C 1
ATOM 2127 O O . ARG A 1 262 ? 22.503 -8.833 -11.008 1.00 72.25 262 ARG A O 1
ATOM 2134 N N . GLU A 1 263 ? 22.066 -6.928 -12.105 1.00 77.31 263 GLU A N 1
ATOM 2135 C CA . GLU A 1 263 ? 23.380 -6.338 -11.870 1.00 77.31 263 GLU A CA 1
ATOM 2136 C C . GLU A 1 263 ? 23.608 -6.107 -10.364 1.00 77.31 263 GLU A C 1
ATOM 2138 O O . GLU A 1 263 ? 22.790 -5.483 -9.665 1.00 77.31 263 GLU A O 1
ATOM 2143 N N . CYS A 1 264 ? 24.700 -6.659 -9.839 1.00 72.19 264 CYS A N 1
ATOM 2144 C CA . CYS A 1 264 ? 25.152 -6.414 -8.484 1.00 72.19 264 CYS A CA 1
ATOM 2145 C C . CYS A 1 264 ? 25.647 -4.981 -8.371 1.00 72.19 264 CYS A C 1
ATOM 2147 O O . CYS A 1 264 ? 26.508 -4.532 -9.111 1.00 72.19 264 CYS A O 1
ATOM 2149 N N . ARG A 1 265 ? 25.178 -4.263 -7.360 1.00 67.19 265 ARG A N 1
ATOM 2150 C CA . ARG A 1 265 ? 25.560 -2.860 -7.157 1.00 67.19 265 ARG A CA 1
ATOM 2151 C C . ARG A 1 265 ? 26.985 -2.669 -6.650 1.00 67.19 265 ARG A C 1
ATOM 2153 O O . ARG A 1 265 ? 27.456 -1.539 -6.634 1.00 67.19 265 ARG A O 1
ATOM 2160 N N . ASN A 1 266 ? 27.608 -3.738 -6.166 1.00 64.25 266 ASN A N 1
ATOM 2161 C CA . ASN A 1 266 ? 28.932 -3.689 -5.568 1.00 64.25 266 ASN A CA 1
ATOM 2162 C C . ASN A 1 266 ? 30.014 -4.108 -6.573 1.00 64.25 266 ASN A C 1
ATOM 2164 O O . ASN A 1 266 ? 30.987 -3.382 -6.725 1.00 64.25 266 ASN A O 1
ATOM 2168 N N . CYS A 1 267 ? 29.815 -5.212 -7.305 1.00 76.19 267 CYS A N 1
ATOM 2169 C CA . CYS A 1 267 ? 30.759 -5.661 -8.337 1.00 76.19 267 CYS A CA 1
ATOM 2170 C C . CYS A 1 267 ? 30.368 -5.287 -9.778 1.00 76.19 267 CYS A C 1
ATOM 2172 O O . CYS A 1 267 ? 31.177 -5.480 -10.671 1.00 76.19 267 CYS A O 1
ATOM 2174 N N . GLN A 1 268 ? 29.170 -4.738 -10.014 1.00 76.94 268 GLN A N 1
ATOM 2175 C CA . GLN A 1 268 ? 28.641 -4.379 -11.347 1.00 76.94 268 GLN A CA 1
ATOM 2176 C C . GLN A 1 268 ? 28.462 -5.562 -12.314 1.00 76.94 268 GLN A C 1
ATOM 2178 O O . GLN A 1 268 ? 28.208 -5.369 -13.498 1.00 76.94 268 GLN A O 1
ATOM 2183 N N . GLU A 1 269 ? 28.517 -6.794 -11.809 1.00 78.56 269 GLU A N 1
ATOM 2184 C CA . GLU A 1 269 ? 28.294 -8.004 -12.602 1.00 78.56 269 GLU A CA 1
ATOM 2185 C C . GLU A 1 269 ? 26.821 -8.433 -12.574 1.00 78.56 269 GLU A C 1
ATOM 2187 O O . GLU A 1 269 ? 26.130 -8.275 -11.562 1.00 78.56 269 GLU A O 1
ATOM 2192 N N . GLU A 1 270 ? 26.318 -9.015 -13.667 1.00 82.56 270 GLU A N 1
ATOM 2193 C CA . GLU A 1 270 ? 24.999 -9.658 -13.689 1.00 82.56 270 GLU A CA 1
ATOM 2194 C C . GLU A 1 270 ? 25.038 -10.958 -12.874 1.00 82.56 270 GLU A C 1
ATOM 2196 O O . GLU A 1 270 ? 25.708 -11.920 -13.237 1.00 82.56 270 GLU A O 1
ATOM 2201 N N . VAL A 1 271 ? 24.294 -11.002 -11.769 1.00 77.50 271 VAL A N 1
ATOM 2202 C CA . VAL A 1 271 ? 24.367 -12.099 -10.798 1.00 77.50 271 VAL A CA 1
ATOM 2203 C C . VAL A 1 271 ? 22.985 -12.574 -10.377 1.00 77.50 271 VAL A C 1
ATOM 2205 O O . VAL A 1 271 ? 22.011 -11.811 -10.351 1.00 77.50 271 VAL A O 1
ATOM 2208 N N . LYS A 1 272 ? 22.894 -13.845 -9.983 1.00 81.75 272 LYS A N 1
ATOM 2209 C CA . LYS A 1 272 ? 21.689 -14.404 -9.369 1.00 81.75 272 LYS A CA 1
ATOM 2210 C C . LYS A 1 272 ? 21.591 -13.933 -7.929 1.00 81.75 272 LYS A C 1
ATOM 2212 O O . LYS A 1 272 ? 22.405 -14.290 -7.084 1.00 81.75 272 LYS A O 1
ATOM 2217 N N . ILE A 1 273 ? 20.590 -13.115 -7.629 1.00 68.88 273 ILE A N 1
ATOM 2218 C CA . ILE A 1 273 ? 20.681 -12.283 -6.430 1.00 68.88 273 ILE A CA 1
ATOM 2219 C C . ILE A 1 273 ? 20.552 -13.038 -5.112 1.00 68.88 273 ILE A C 1
ATOM 2221 O O . ILE A 1 273 ? 21.082 -12.588 -4.103 1.00 68.88 273 ILE A O 1
ATOM 2225 N N . ASN A 1 274 ? 19.866 -14.176 -5.136 1.00 63.88 274 ASN A N 1
ATOM 2226 C CA . ASN A 1 274 ? 19.653 -15.006 -3.954 1.00 63.88 274 ASN A CA 1
ATOM 2227 C C . ASN A 1 274 ? 20.889 -15.850 -3.603 1.00 63.88 274 ASN A C 1
ATOM 2229 O O . ASN A 1 274 ? 20.978 -16.358 -2.494 1.00 63.88 274 ASN A O 1
ATOM 2233 N N . GLU A 1 275 ? 21.827 -15.995 -4.539 1.00 73.31 275 GLU A N 1
ATOM 2234 C CA . GLU A 1 275 ? 23.058 -16.782 -4.382 1.00 73.31 275 GLU A CA 1
ATOM 2235 C C . GLU A 1 275 ? 24.301 -15.885 -4.366 1.00 73.31 275 GLU A C 1
ATOM 2237 O O . GLU A 1 275 ? 25.401 -16.332 -4.053 1.00 73.31 275 GLU A O 1
ATOM 2242 N N . HIS A 1 276 ? 24.141 -14.602 -4.698 1.00 79.25 276 HIS A N 1
ATOM 2243 C CA . HIS A 1 276 ? 25.263 -13.698 -4.836 1.00 79.25 276 HIS A CA 1
ATOM 2244 C C . HIS A 1 276 ? 25.797 -13.230 -3.483 1.00 79.25 276 HIS A C 1
ATOM 2246 O O . HIS A 1 276 ? 25.211 -12.382 -2.805 1.00 79.25 276 HIS A O 1
ATOM 2252 N N . GLN A 1 277 ? 26.971 -13.740 -3.139 1.00 68.19 277 GLN A N 1
ATOM 2253 C CA . GLN A 1 277 ? 27.704 -13.402 -1.931 1.00 68.19 277 GLN A CA 1
ATOM 2254 C C . GLN A 1 277 ? 28.758 -12.320 -2.210 1.00 68.19 277 GLN A C 1
ATOM 2256 O O . GLN A 1 277 ? 29.959 -12.571 -2.229 1.00 68.19 277 GLN A O 1
ATOM 2261 N N . CYS A 1 278 ? 28.295 -11.084 -2.436 1.00 69.44 278 CYS A N 1
ATOM 2262 C CA . CYS A 1 278 ? 29.168 -9.908 -2.549 1.00 69.44 278 CYS A CA 1
ATOM 2263 C C . CYS A 1 278 ? 29.572 -9.398 -1.162 1.00 69.44 278 CYS A C 1
ATOM 2265 O O . CYS A 1 278 ? 29.114 -8.348 -0.703 1.00 69.44 278 CYS A O 1
ATOM 2267 N N . TYR A 1 279 ? 30.396 -10.163 -0.456 1.00 64.19 279 TYR A N 1
ATOM 2268 C CA . TYR A 1 279 ? 31.067 -9.646 0.731 1.00 64.19 279 TYR A CA 1
ATOM 2269 C C . TYR A 1 279 ? 32.142 -8.657 0.273 1.00 64.19 279 TYR A C 1
ATOM 2271 O O . TYR A 1 279 ? 32.849 -8.931 -0.691 1.00 64.19 279 TYR A O 1
ATOM 2279 N N . MET A 1 280 ? 32.195 -7.483 0.905 1.00 53.41 280 MET A N 1
ATOM 2280 C CA . MET A 1 280 ? 33.067 -6.347 0.573 1.00 53.41 280 MET A CA 1
ATOM 2281 C C . MET A 1 280 ? 34.480 -6.808 0.170 1.00 53.41 280 MET A C 1
ATOM 2283 O O . MET A 1 280 ? 35.285 -7.137 1.037 1.00 53.41 280 MET A O 1
ATOM 2287 N N . GLN A 1 281 ? 34.781 -6.863 -1.131 1.00 49.47 281 GLN A N 1
ATOM 2288 C CA . GLN A 1 281 ? 36.109 -7.269 -1.587 1.00 49.47 281 GLN A CA 1
ATOM 2289 C C . GLN A 1 281 ? 37.063 -6.065 -1.566 1.00 49.47 281 GLN A C 1
ATOM 2291 O O . GLN A 1 281 ? 36.701 -4.997 -2.073 1.00 49.47 281 GLN A O 1
ATOM 2296 N N . PRO A 1 282 ? 38.275 -6.205 -0.998 1.00 44.31 282 PRO A N 1
ATOM 2297 C CA . PRO A 1 282 ? 39.319 -5.206 -1.146 1.00 44.31 282 PRO A CA 1
ATOM 2298 C C . PRO A 1 282 ? 39.784 -5.179 -2.604 1.00 44.31 282 PRO A C 1
ATOM 2300 O O . PRO A 1 282 ? 39.892 -6.214 -3.261 1.00 44.31 282 PRO A O 1
ATOM 2303 N N . ARG A 1 283 ? 40.038 -3.979 -3.127 1.00 41.81 283 ARG A N 1
ATOM 2304 C CA . ARG A 1 283 ? 40.494 -3.800 -4.507 1.00 41.81 283 ARG A CA 1
ATOM 2305 C C . ARG A 1 283 ? 41.883 -4.434 -4.650 1.00 41.81 283 ARG A C 1
ATOM 2307 O O . ARG A 1 283 ? 42.798 -4.026 -3.938 1.00 41.81 283 ARG A O 1
ATOM 2314 N N . LEU A 1 284 ? 42.047 -5.391 -5.565 1.00 46.66 284 LEU A N 1
ATOM 2315 C CA . LEU A 1 284 ? 43.379 -5.774 -6.036 1.00 46.66 284 LEU A CA 1
ATOM 2316 C C . LEU A 1 284 ? 43.994 -4.542 -6.707 1.00 46.66 284 LEU A C 1
ATOM 2318 O O . LEU A 1 284 ? 43.380 -3.944 -7.593 1.00 46.66 284 LEU A O 1
ATOM 2322 N N . ALA A 1 285 ? 45.152 -4.123 -6.204 1.00 41.66 285 ALA A N 1
ATOM 2323 C CA . ALA A 1 285 ? 45.918 -3.031 -6.776 1.00 41.66 285 ALA A CA 1
ATOM 2324 C C . ALA A 1 285 ? 46.357 -3.426 -8.196 1.00 41.66 285 ALA A C 1
ATOM 2326 O O . ALA A 1 285 ? 46.977 -4.474 -8.373 1.00 41.66 285 ALA A O 1
ATOM 2327 N N . LEU A 1 286 ? 45.988 -2.603 -9.180 1.00 38.47 286 LEU A N 1
ATOM 2328 C CA . LEU A 1 286 ? 46.664 -2.518 -10.474 1.00 38.47 286 LEU A CA 1
ATOM 2329 C C . LEU A 1 286 ? 47.636 -1.345 -10.407 1.00 38.47 286 LEU A C 1
ATOM 2331 O O . LEU A 1 286 ? 47.212 -0.298 -9.858 1.00 38.47 286 LEU A O 1
#

Foldseek 3Di:
DDDDDDDDDPDPPDDDDDDDDDPDPDDDFFAACFFPVPCCVVQPQWQDDDDPFQLQPLLQVVLQCLVVDQDQLNDGHDPVNNVCSSVNHPSSVVSSVSLCVVDPDADRNHGDPVNVVVSCVVVVEWEWEQEVLQVRDGLDTDDDGPHYFYWYDDPSHIIGRNDLCSNRSAPDADPLQRDGDHDPVVDDSDPDQDADPQLRHHDDPQPQCDFPADPQQRGTARDPVRVVSNVVVSQFWHADPVRRGIATDDPDPVRDDDPQWDQDPQPRDTDRVVPDDPDPDDDDDD

Sequence (286 aa):
MRFQNSLFLPTITETTFQVQIVNIPRGSKGNKILNLANDIHTKRSIIKINNDDNLCCPRAIIVALSPQTNNILDHELDSNKIKQLKMGRKIQKDLTLKLCNMLKEYNEEGFTLDDIQNVEKILDIQINIVCAESLNALIYKGDDKETKIYLYKNGNHFDVIKSMAGFYGSSYYCEKCNKTYKNKNEHECVKDKNVCKLCQRPEHSSSTKNKIYCQKCNRYCYNQECLDDHFFVCMYVRKCIDCNKICKRFTKLDDIHKCGFRECRNCQEEVKINEHQCYMQPRLAL